Protein AF-0000000078268571 (afdb_homodimer)

Radius of gyration: 23.32 Å; Cα contacts (8 Å, |Δi|>4): 684; chains: 2; bounding box: 41×70×49 Å

InterPro domains:
  IPR000182 GNAT domain [PF00583] (74-150)
  IPR000182 GNAT domain [PS51186] (21-176)
  IPR016181 Acyl-CoA N-acyltransferase [SSF55729] (1-159)

Structure (mmCIF, N/CA/C/O backbone):
data_AF-0000000078268571-model_v1
#
loop_
_entity.id
_entity.type
_entity.pdbx_description
1 polymer 'Acetyltransferase (GNAT) family protein'
#
loop_
_atom_site.group_PDB
_atom_site.id
_atom_site.type_symbol
_atom_site.label_atom_id
_atom_site.label_alt_id
_atom_site.label_comp_id
_atom_site.label_asym_id
_atom_site.label_entity_id
_atom_site.label_seq_id
_atom_site.pdbx_PDB_ins_code
_atom_site.Cartn_x
_atom_site.Cartn_y
_atom_site.Cartn_z
_atom_site.occupancy
_atom_site.B_iso_or_equiv
_atom_site.auth_seq_id
_atom_site.auth_comp_id
_atom_site.auth_asym_id
_atom_site.auth_atom_id
_atom_site.pdbx_PDB_model_num
ATOM 1 N N . MET A 1 1 ? -17.781 28.969 6.738 1 55.69 1 MET A N 1
ATOM 2 C CA . MET A 1 1 ? -16.797 29.297 7.77 1 55.69 1 MET A CA 1
ATOM 3 C C . MET A 1 1 ? -15.469 28.594 7.488 1 55.69 1 MET A C 1
ATOM 5 O O . MET A 1 1 ? -15.438 27.484 6.953 1 55.69 1 MET A O 1
ATOM 9 N N . PRO A 1 2 ? -14.312 29.328 7.656 1 78.31 2 PRO A N 1
ATOM 10 C CA . PRO A 1 2 ? -13.023 28.688 7.398 1 78.31 2 PRO A CA 1
ATOM 11 C C . PRO A 1 2 ? -12.75 27.5 8.32 1 78.31 2 PRO A C 1
ATOM 13 O O . PRO A 1 2 ? -13.219 27.484 9.461 1 78.31 2 PRO A O 1
ATOM 16 N N . TYR A 1 3 ? -12.32 26.453 7.824 1 88.19 3 TYR A N 1
ATOM 17 C CA . TYR A 1 3 ? -11.961 25.281 8.617 1 88.19 3 TYR A CA 1
ATOM 18 C C . TYR A 1 3 ? -10.922 25.641 9.672 1 88.19 3 TYR A C 1
ATOM 20 O O . TYR A 1 3 ? -9.914 26.297 9.367 1 88.19 3 TYR A O 1
ATOM 28 N N . SER A 1 4 ? -11.273 25.438 10.891 1 94.19 4 SER A N 1
ATOM 29 C CA . SER A 1 4 ? -10.383 25.578 12.039 1 94.19 4 SER A CA 1
ATOM 30 C C . SER A 1 4 ? -10.75 24.609 13.148 1 94.19 4 SER A C 1
ATOM 32 O O . SER A 1 4 ? -11.898 24.172 13.25 1 94.19 4 SER A O 1
ATOM 34 N N . PHE A 1 5 ? -9.719 24.203 13.898 1 95.19 5 PHE A N 1
ATOM 35 C CA . PHE A 1 5 ? -10.008 23.375 15.055 1 95.19 5 PHE A CA 1
ATOM 36 C C . PHE A 1 5 ? -8.961 23.562 16.141 1 95.19 5 PHE A C 1
ATOM 38 O O . PHE A 1 5 ? -7.883 24.109 15.883 1 95.19 5 PHE A O 1
ATOM 45 N N . ARG A 1 6 ? -9.414 23.172 17.359 1 94.25 6 ARG A N 1
ATOM 46 C CA . ARG A 1 6 ? -8.531 23.266 18.531 1 94.25 6 ARG A CA 1
ATOM 47 C C . ARG A 1 6 ? -8.586 21.969 19.344 1 94.25 6 ARG A C 1
ATOM 49 O O . ARG A 1 6 ? -9.656 21.406 19.547 1 94.25 6 ARG A O 1
ATOM 56 N N . SER A 1 7 ? -7.465 21.484 19.609 1 94.75 7 SER A N 1
ATOM 57 C CA . SER A 1 7 ? -7.328 20.359 20.531 1 94.75 7 SER A CA 1
ATOM 58 C C . SER A 1 7 ? -6.453 20.734 21.734 1 94.75 7 SER A C 1
ATOM 60 O O . SER A 1 7 ? -6.207 21.922 21.984 1 94.75 7 SER A O 1
ATOM 62 N N . ALA A 1 8 ? -6.055 19.781 22.547 1 92.62 8 ALA A N 1
ATOM 63 C CA . ALA A 1 8 ? -5.234 20.016 23.719 1 92.62 8 ALA A CA 1
ATOM 64 C C . ALA A 1 8 ? -3.875 20.609 23.344 1 92.62 8 ALA A C 1
ATOM 66 O O . ALA A 1 8 ? -3.348 21.469 24.031 1 92.62 8 ALA A O 1
ATOM 67 N N . ARG A 1 9 ? -3.299 20.156 22.188 1 95.69 9 ARG A N 1
ATOM 68 C CA . ARG A 1 9 ? -1.922 20.547 21.906 1 95.69 9 ARG A CA 1
ATOM 69 C C . ARG A 1 9 ? -1.816 21.25 20.562 1 95.69 9 ARG A C 1
ATOM 71 O O . ARG A 1 9 ? -0.735 21.703 20.172 1 95.69 9 ARG A O 1
ATOM 78 N N . ILE A 1 10 ? -3.035 21.438 19.828 1 97.06 10 ILE A N 1
ATOM 79 C CA . ILE A 1 10 ? -2.934 21.953 18.469 1 97.06 10 ILE A CA 1
ATOM 80 C C . ILE A 1 10 ? -4.016 23 18.234 1 97.06 10 ILE A C 1
ATOM 82 O O . ILE A 1 10 ? -5.184 22.797 18.578 1 97.06 10 ILE A O 1
ATOM 86 N N . LEU A 1 11 ? -3.633 24.109 17.781 1 97 11 LEU A N 1
ATOM 87 C CA . LEU A 1 11 ? -4.523 25.094 17.172 1 97 11 LEU A CA 1
ATOM 88 C C . LEU A 1 11 ? -4.328 25.156 15.664 1 97 11 LEU A C 1
ATOM 90 O O . LEU A 1 11 ? -3.246 25.5 15.188 1 97 11 LEU A O 1
ATOM 94 N N . ALA A 1 12 ? -5.324 24.781 14.906 1 97.38 12 ALA A N 1
ATOM 95 C CA . ALA A 1 12 ? -5.27 24.812 13.445 1 97.38 12 ALA A CA 1
ATOM 96 C C . ALA A 1 12 ? -6.098 25.969 12.883 1 97.38 12 ALA A C 1
ATOM 98 O O . ALA A 1 12 ? -7.273 26.109 13.219 1 97.38 12 ALA A O 1
ATOM 99 N N . GLN A 1 13 ? -5.496 26.734 12.062 1 96.25 13 GLN A N 1
ATOM 100 C CA . GLN A 1 13 ? -6.148 27.906 11.484 1 96.25 13 GLN A CA 1
ATOM 101 C C . GLN A 1 13 ? -5.766 28.078 10.016 1 96.25 13 GLN A C 1
ATOM 103 O O . GLN A 1 13 ? -4.734 27.562 9.57 1 96.25 13 GLN A O 1
ATOM 108 N N . PRO A 1 14 ? -6.594 28.781 9.25 1 97.19 14 PRO A N 1
ATOM 109 C CA . PRO A 1 14 ? -6.211 29.031 7.863 1 97.19 14 PRO A CA 1
ATOM 110 C C . PRO A 1 14 ? -4.871 29.766 7.746 1 97.19 14 PRO A C 1
ATOM 112 O O . PRO A 1 14 ? -4.59 30.672 8.531 1 97.19 14 PRO A O 1
ATOM 115 N N . VAL A 1 15 ? -4.117 29.359 6.828 1 97.5 15 VAL A N 1
ATOM 116 C CA . VAL A 1 15 ? -2.795 29.953 6.641 1 97.5 15 VAL A CA 1
ATOM 117 C C . VAL A 1 15 ? -2.928 31.297 5.949 1 97.5 15 VAL A C 1
ATOM 119 O O . VAL A 1 15 ? -3.861 31.516 5.172 1 97.5 15 VAL A O 1
ATOM 122 N N . THR A 1 16 ? -2.041 32.219 6.211 1 95.75 16 THR A N 1
ATOM 123 C CA . THR A 1 16 ? -1.944 33.5 5.516 1 95.75 16 THR A CA 1
ATOM 124 C C . THR A 1 16 ? -0.554 33.688 4.914 1 95.75 16 THR A C 1
ATOM 126 O O . THR A 1 16 ? 0.366 32.938 5.219 1 95.75 16 THR A O 1
ATOM 129 N N . ARG A 1 17 ? -0.402 34.656 4.098 1 96.38 17 ARG A N 1
ATOM 130 C CA . ARG A 1 17 ? 0.872 34.938 3.439 1 96.38 17 ARG A CA 1
ATOM 131 C C . ARG A 1 17 ? 1.952 35.281 4.457 1 96.38 17 ARG A C 1
ATOM 133 O O . ARG A 1 17 ? 3.137 35.031 4.227 1 96.38 17 ARG A O 1
ATOM 140 N N . ALA A 1 18 ? 1.529 35.812 5.562 1 96.25 18 ALA A N 1
ATOM 141 C CA . ALA A 1 18 ? 2.471 36.219 6.605 1 96.25 18 ALA A CA 1
ATOM 142 C C . ALA A 1 18 ? 3.225 35 7.164 1 96.25 18 ALA A C 1
ATOM 144 O O . ALA A 1 18 ? 4.332 35.156 7.684 1 96.25 18 ALA A O 1
ATOM 145 N N . GLU A 1 19 ? 2.682 33.812 6.992 1 96.75 19 GLU A N 1
ATOM 146 C CA . GLU A 1 19 ? 3.268 32.625 7.605 1 96.75 19 GLU A CA 1
ATOM 147 C C . GLU A 1 19 ? 4.168 31.875 6.621 1 96.75 19 GLU A C 1
ATOM 149 O O . GLU A 1 19 ? 4.605 30.75 6.898 1 96.75 19 GLU A O 1
ATOM 154 N N . THR A 1 20 ? 4.449 32.5 5.492 1 98.12 20 THR A N 1
ATOM 155 C CA . THR A 1 20 ? 5.23 31.859 4.445 1 98.12 20 THR A CA 1
ATOM 156 C C . THR A 1 20 ? 6.57 31.375 4.988 1 98.12 20 THR A C 1
ATOM 158 O O . THR A 1 20 ? 6.969 30.234 4.754 1 98.12 20 THR A O 1
ATOM 161 N N . PRO A 1 21 ? 7.285 32.188 5.836 1 97.75 21 PRO A N 1
ATOM 162 C CA . PRO A 1 21 ? 8.57 31.703 6.344 1 97.75 21 PRO A CA 1
ATOM 163 C C . PRO A 1 21 ? 8.43 30.484 7.238 1 97.75 21 PRO A C 1
ATOM 165 O O . PRO A 1 21 ? 9.266 29.562 7.18 1 97.75 21 PRO A O 1
ATOM 168 N N . GLU A 1 22 ? 7.402 30.438 8.047 1 97.44 22 GLU A N 1
ATOM 169 C CA . GLU A 1 22 ? 7.191 29.297 8.938 1 97.44 22 GLU A CA 1
ATOM 170 C C . GLU A 1 22 ? 6.824 28.031 8.164 1 97.44 22 GLU A C 1
ATOM 172 O O . GLU A 1 22 ? 7.297 26.953 8.477 1 97.44 22 GLU A O 1
ATOM 177 N N . ILE A 1 23 ? 6.027 28.234 7.133 1 98.25 23 ILE A N 1
ATOM 178 C CA . ILE A 1 23 ? 5.637 27.109 6.293 1 98.25 23 ILE A CA 1
ATOM 179 C C . ILE A 1 23 ? 6.859 26.562 5.559 1 98.25 23 ILE A C 1
ATOM 181 O O . ILE A 1 23 ? 7.051 25.344 5.477 1 98.25 23 ILE A O 1
ATOM 185 N N . GLU A 1 24 ? 7.637 27.469 5.094 1 98.25 24 GLU A N 1
ATOM 186 C CA . GLU A 1 24 ? 8.875 27.078 4.43 1 98.25 24 GLU A CA 1
ATOM 187 C C . GLU A 1 24 ? 9.773 26.266 5.371 1 98.25 24 GLU A C 1
ATOM 189 O O . GLU A 1 24 ? 10.367 25.281 4.965 1 98.25 24 GLU A O 1
ATOM 194 N N . ALA A 1 25 ? 9.844 26.719 6.602 1 97.88 25 ALA A N 1
ATOM 195 C CA . ALA A 1 25 ? 10.672 26.031 7.594 1 97.88 25 ALA A CA 1
ATOM 196 C C . ALA A 1 25 ? 10.172 24.625 7.844 1 97.88 25 ALA A C 1
ATOM 198 O O . ALA A 1 25 ? 10.969 23.703 8.031 1 97.88 25 ALA A O 1
ATOM 199 N N . VAL A 1 26 ? 8.875 24.438 7.871 1 98.12 26 VAL A N 1
ATOM 200 C CA . VAL A 1 26 ? 8.305 23.094 8.062 1 98.12 26 VAL A CA 1
ATOM 201 C C . VAL A 1 26 ? 8.727 22.188 6.914 1 98.12 26 VAL A C 1
ATOM 203 O O . VAL A 1 26 ? 9.211 21.078 7.145 1 98.12 26 VAL A O 1
ATOM 206 N N . TYR A 1 27 ? 8.609 22.703 5.676 1 97.44 27 TYR A N 1
ATOM 207 C CA . TYR A 1 27 ? 9.031 21.922 4.523 1 97.44 27 TYR A CA 1
ATOM 208 C C . TYR A 1 27 ? 10.523 21.625 4.574 1 97.44 27 TYR A C 1
ATOM 210 O O . TYR A 1 27 ? 10.945 20.5 4.312 1 97.44 27 TYR A O 1
ATOM 218 N N . ALA A 1 28 ? 11.281 22.625 4.938 1 96.88 28 ALA A N 1
ATOM 219 C CA . ALA A 1 28 ? 12.734 22.453 4.984 1 96.88 28 ALA A CA 1
ATOM 220 C C . ALA A 1 28 ? 13.133 21.406 6.008 1 96.88 28 ALA A C 1
ATOM 222 O O . ALA A 1 28 ? 14.102 20.672 5.801 1 96.88 28 ALA A O 1
ATOM 223 N N . GLY A 1 29 ? 12.383 21.375 7.07 1 96.06 29 GLY A N 1
ATOM 224 C CA . GLY A 1 29 ? 12.648 20.375 8.102 1 96.06 29 GLY A CA 1
ATOM 225 C C . GLY A 1 29 ? 12.32 18.969 7.66 1 96.06 29 GLY A C 1
ATOM 226 O O . GLY A 1 29 ? 12.703 18 8.32 1 96.06 29 GLY A O 1
ATOM 227 N N . ASN A 1 30 ? 11.625 18.844 6.547 1 96.19 30 ASN A N 1
ATOM 228 C CA . ASN A 1 30 ? 11.227 17.547 6.004 1 96.19 30 ASN A CA 1
ATOM 229 C C . ASN A 1 30 ? 11.867 17.297 4.641 1 96.19 30 ASN A C 1
ATOM 231 O O . ASN A 1 30 ? 11.328 16.547 3.826 1 96.19 30 ASN A O 1
ATOM 235 N N . ARG A 1 31 ? 12.984 17.859 4.426 1 93.62 31 ARG A N 1
ATOM 236 C CA . ARG A 1 31 ? 13.609 17.891 3.107 1 93.62 31 ARG A CA 1
ATOM 237 C C . ARG A 1 31 ? 13.914 16.484 2.611 1 93.62 31 ARG A C 1
ATOM 239 O O . ARG A 1 31 ? 13.688 16.172 1.439 1 93.62 31 ARG A O 1
ATOM 246 N N . GLU A 1 32 ? 14.422 15.648 3.408 1 91.81 32 GLU A N 1
ATOM 247 C CA . GLU A 1 32 ? 14.773 14.289 2.996 1 91.81 32 GLU A CA 1
ATOM 248 C C . GLU A 1 32 ? 13.547 13.531 2.5 1 91.81 32 GLU A C 1
ATOM 250 O O . GLU A 1 32 ? 13.617 12.82 1.495 1 91.81 32 GLU A O 1
ATOM 255 N N . LEU A 1 33 ? 12.508 13.688 3.219 1 93.19 33 LEU A N 1
ATOM 256 C CA . LEU A 1 33 ? 11.258 13.039 2.816 1 93.19 33 LEU A CA 1
ATOM 257 C C . LEU A 1 33 ? 10.75 13.625 1.505 1 93.19 33 LEU A C 1
ATOM 259 O O . LEU A 1 33 ? 10.312 12.891 0.619 1 93.19 33 LEU A O 1
ATOM 263 N N . LEU A 1 34 ? 10.789 14.93 1.402 1 94.5 34 LEU A N 1
ATOM 264 C CA . LEU A 1 34 ? 10.32 15.594 0.189 1 94.5 34 LEU A CA 1
ATOM 265 C C . LEU A 1 34 ? 11.078 15.078 -1.034 1 94.5 34 LEU A C 1
ATOM 267 O O . LEU A 1 34 ? 10.469 14.836 -2.082 1 94.5 34 LEU A O 1
ATOM 271 N N . LEU A 1 35 ? 12.352 14.844 -0.915 1 91.19 35 LEU A N 1
ATOM 272 C CA . LEU A 1 35 ? 13.188 14.344 -1.997 1 91.19 35 LEU A CA 1
ATOM 273 C C . LEU A 1 35 ? 12.773 12.93 -2.404 1 91.19 35 LEU A C 1
ATOM 275 O O . LEU A 1 35 ? 12.852 12.57 -3.58 1 91.19 35 LEU A O 1
ATOM 279 N N . LEU A 1 36 ? 12.297 12.219 -1.447 1 90.56 36 LEU A N 1
ATOM 280 C CA . LEU A 1 36 ? 11.883 10.836 -1.672 1 90.56 36 LEU A CA 1
ATOM 281 C C . LEU A 1 36 ? 10.531 10.781 -2.369 1 90.56 36 LEU A C 1
ATOM 283 O O . LEU A 1 36 ? 10.266 9.859 -3.148 1 90.56 36 LEU A O 1
ATOM 287 N N . LEU A 1 37 ? 9.727 11.766 -2.209 1 89.94 37 LEU A N 1
ATOM 288 C CA . LEU A 1 37 ? 8.32 11.664 -2.578 1 89.94 37 LEU A CA 1
ATOM 289 C C . LEU A 1 37 ? 8.047 12.367 -3.902 1 89.94 37 LEU A C 1
ATOM 291 O O . LEU A 1 37 ? 7.062 12.07 -4.582 1 89.94 37 LEU A O 1
ATOM 295 N N . ASP A 1 38 ? 8.828 13.297 -4.141 1 86.69 38 ASP A N 1
ATOM 296 C CA . ASP A 1 38 ? 8.469 14.102 -5.301 1 86.69 38 ASP A CA 1
ATOM 297 C C . ASP A 1 38 ? 9.711 14.672 -5.98 1 86.69 38 ASP A C 1
ATOM 299 O O . ASP A 1 38 ? 10.727 14.922 -5.324 1 86.69 38 ASP A O 1
ATOM 303 N N . ARG A 1 39 ? 9.469 14.914 -7.234 1 81.5 39 ARG A N 1
ATOM 304 C CA . ARG A 1 39 ? 10.516 15.57 -8 1 81.5 39 ARG A CA 1
ATOM 305 C C . ARG A 1 39 ? 10.586 17.062 -7.668 1 81.5 39 ARG A C 1
ATOM 307 O O . ARG A 1 39 ? 11.664 17.641 -7.621 1 81.5 39 ARG A O 1
ATOM 314 N N . GLU A 1 40 ? 9.422 17.656 -7.523 1 85 40 GLU A N 1
ATOM 315 C CA . GLU A 1 40 ? 9.352 19.031 -7.035 1 85 40 GLU A CA 1
ATOM 316 C C . GLU A 1 40 ? 9.406 19.078 -5.512 1 85 40 GLU A C 1
ATOM 318 O O . GLU A 1 40 ? 8.414 18.797 -4.84 1 85 40 GLU A O 1
ATOM 323 N N . ASN A 1 41 ? 10.609 19.422 -5.012 1 88.44 41 ASN A N 1
ATOM 324 C CA . ASN A 1 41 ? 10.82 19.266 -3.576 1 88.44 41 ASN A CA 1
ATOM 325 C C . ASN A 1 41 ? 11.469 20.5 -2.967 1 88.44 41 ASN A C 1
ATOM 327 O O . ASN A 1 41 ? 12.109 20.422 -1.919 1 88.44 41 ASN A O 1
ATOM 331 N N . ASP A 1 42 ? 11.289 21.672 -3.67 1 94.88 42 ASP A N 1
ATOM 332 C CA . ASP A 1 42 ? 11.922 22.906 -3.199 1 94.88 42 ASP A CA 1
ATOM 333 C C . ASP A 1 42 ? 11.062 23.594 -2.143 1 94.88 42 ASP A C 1
ATOM 335 O O . ASP A 1 42 ? 9.992 24.125 -2.453 1 94.88 42 ASP A O 1
ATOM 339 N N . PRO A 1 43 ? 11.617 23.781 -0.929 1 96.94 43 PRO A N 1
ATOM 340 C CA . PRO A 1 43 ? 10.797 24.25 0.184 1 96.94 43 PRO A CA 1
ATOM 341 C C . PRO A 1 43 ? 10.234 25.656 -0.058 1 96.94 43 PRO A C 1
ATOM 343 O O . PRO A 1 43 ? 9.047 25.891 0.176 1 96.94 43 PRO A O 1
ATOM 346 N N . PRO A 1 44 ? 10.984 26.578 -0.563 1 97.12 44 PRO A N 1
ATOM 347 C CA . PRO A 1 44 ? 10.406 27.891 -0.821 1 97.12 44 PRO A CA 1
ATOM 348 C C . PRO A 1 44 ? 9.258 27.844 -1.831 1 97.12 44 PRO A C 1
ATOM 350 O O . PRO A 1 44 ? 8.25 28.531 -1.653 1 97.12 44 PRO A O 1
ATOM 353 N N . VAL A 1 45 ? 9.398 27.078 -2.855 1 97.19 45 VAL A N 1
ATOM 354 C CA . VAL A 1 45 ? 8.367 26.953 -3.881 1 97.19 45 VAL A CA 1
ATOM 355 C C . VAL A 1 45 ? 7.125 26.297 -3.287 1 97.19 45 VAL A C 1
ATOM 357 O O . VAL A 1 45 ? 6.008 26.781 -3.496 1 97.19 45 VAL A O 1
ATOM 360 N N . LEU A 1 46 ? 7.344 25.281 -2.521 1 97.44 46 LEU A N 1
ATOM 361 C CA . LEU A 1 46 ? 6.234 24.562 -1.898 1 97.44 46 LEU A CA 1
ATOM 362 C C . LEU A 1 46 ? 5.492 25.469 -0.918 1 97.44 46 LEU A C 1
ATOM 364 O O . LEU A 1 46 ? 4.258 25.469 -0.875 1 97.44 46 LEU A O 1
ATOM 368 N N . ALA A 1 47 ? 6.258 26.219 -0.17 1 98.19 47 ALA A N 1
ATOM 369 C CA . ALA A 1 47 ? 5.66 27.125 0.813 1 98.19 47 ALA A CA 1
ATOM 370 C C . ALA A 1 47 ? 4.785 28.172 0.135 1 98.19 47 ALA A C 1
ATOM 372 O O . ALA A 1 47 ? 3.662 28.422 0.572 1 98.19 47 ALA A O 1
ATOM 373 N N . ARG A 1 48 ? 5.281 28.703 -0.955 1 97.31 48 ARG A N 1
ATOM 374 C CA . ARG A 1 48 ? 4.512 29.688 -1.697 1 97.31 48 ARG A CA 1
ATOM 375 C C . ARG A 1 48 ? 3.23 29.094 -2.258 1 97.31 48 ARG A C 1
ATOM 377 O O . ARG A 1 48 ? 2.154 29.672 -2.133 1 97.31 48 ARG A O 1
ATOM 384 N N . ARG A 1 49 ? 3.357 27.938 -2.844 1 96.38 49 ARG A N 1
ATOM 385 C CA . ARG A 1 49 ? 2.197 27.25 -3.408 1 96.38 49 ARG A CA 1
ATOM 386 C C . ARG A 1 49 ? 1.156 26.969 -2.332 1 96.38 49 ARG A C 1
ATOM 388 O O . ARG A 1 49 ? -0.043 27.125 -2.561 1 96.38 49 ARG A O 1
ATOM 395 N N . PHE A 1 50 ? 1.643 26.594 -1.217 1 97.62 50 PHE A N 1
ATOM 396 C CA . PHE A 1 50 ? 0.759 26.25 -0.109 1 97.62 50 PHE A CA 1
ATOM 397 C C . PHE A 1 50 ? 0.006 27.484 0.383 1 97.62 50 PHE A C 1
ATOM 399 O O . PHE A 1 50 ? -1.223 27.469 0.485 1 97.62 50 PHE A O 1
ATOM 406 N N . VAL A 1 51 ? 0.702 28.594 0.688 1 97.5 51 VAL A N 1
ATOM 407 C CA . VAL A 1 51 ? 0.094 29.766 1.295 1 97.5 51 VAL A CA 1
ATOM 408 C C . VAL A 1 51 ? -0.805 30.469 0.278 1 97.5 51 VAL A C 1
ATOM 410 O O . VAL A 1 51 ? -1.767 31.141 0.651 1 97.5 51 VAL A O 1
ATOM 413 N N . GLU A 1 52 ? -0.491 30.203 -1.002 1 95.5 52 GLU A N 1
ATOM 414 C CA . GLU A 1 52 ? -1.282 30.844 -2.057 1 95.5 52 GLU A CA 1
ATOM 415 C C . GLU A 1 52 ? -2.406 29.922 -2.525 1 95.5 52 GLU A C 1
ATOM 417 O O . GLU A 1 52 ? -3.102 30.219 -3.496 1 95.5 52 GLU A O 1
ATOM 422 N N . HIS A 1 53 ? -2.547 28.797 -1.925 1 95.31 53 HIS A N 1
ATOM 423 C CA . HIS A 1 53 ? -3.6 27.844 -2.225 1 95.31 53 HIS A CA 1
ATOM 424 C C . HIS A 1 53 ? -3.523 27.375 -3.676 1 95.31 53 HIS A C 1
ATOM 426 O O . HIS A 1 53 ? -4.543 27.328 -4.367 1 95.31 53 HIS A O 1
ATOM 432 N N . GLN A 1 54 ? -2.291 27.031 -4.047 1 93.81 54 GLN A N 1
ATOM 433 C CA . GLN A 1 54 ? -2.062 26.594 -5.418 1 93.81 54 GLN A CA 1
ATOM 434 C C . GLN A 1 54 ? -1.709 25.109 -5.457 1 93.81 54 GLN A C 1
ATOM 436 O O . GLN A 1 54 ? -1.403 24.562 -6.523 1 93.81 54 GLN A O 1
ATOM 441 N N . ASN A 1 55 ? -1.713 24.5 -4.336 1 93.44 55 ASN A N 1
ATOM 442 C CA . ASN A 1 55 ? -1.469 23.062 -4.285 1 93.44 55 ASN A CA 1
ATOM 443 C C . ASN A 1 55 ? -2.746 22.266 -4.543 1 93.44 55 ASN A C 1
ATOM 445 O O . ASN A 1 55 ? -3.119 21.406 -3.744 1 93.44 55 ASN A O 1
ATOM 449 N N . LEU A 1 56 ? -3.338 22.469 -5.66 1 90.62 56 LEU A N 1
ATOM 450 C CA . LEU A 1 56 ? -4.617 21.875 -6.035 1 90.62 56 LEU A CA 1
ATOM 451 C C . LEU A 1 56 ? -4.418 20.516 -6.707 1 90.62 56 LEU A C 1
ATOM 453 O O . LEU A 1 56 ? -3.414 20.312 -7.391 1 90.62 56 LEU A O 1
ATOM 457 N N . PRO A 1 57 ? -5.359 19.625 -6.484 1 83.44 57 PRO A N 1
ATOM 458 C CA . PRO A 1 57 ? -5.367 18.438 -7.359 1 83.44 57 PRO A CA 1
ATOM 459 C C . PRO A 1 57 ? -5.695 18.797 -8.812 1 83.44 57 PRO A C 1
ATOM 461 O O . PRO A 1 57 ? -6.125 19.906 -9.102 1 83.44 57 PRO A O 1
ATOM 464 N N . PRO A 1 58 ? -5.414 17.812 -9.688 1 77.12 58 PRO A N 1
ATOM 465 C CA . PRO A 1 58 ? -5.77 18.094 -11.078 1 77.12 58 PRO A CA 1
ATOM 466 C C . PRO A 1 58 ? -7.238 18.469 -11.25 1 77.12 58 PRO A C 1
ATOM 468 O O . PRO A 1 58 ? -8.125 17.781 -10.734 1 77.12 58 PRO A O 1
ATOM 471 N N . ARG A 1 59 ? -7.613 19.547 -11.875 1 78.88 59 ARG A N 1
ATOM 472 C CA . ARG A 1 59 ? -8.938 20.094 -12.172 1 78.88 59 ARG A CA 1
ATOM 473 C C . ARG A 1 59 ? -9.68 20.438 -10.883 1 78.88 59 ARG A C 1
ATOM 475 O O . ARG A 1 59 ? -10.914 20.391 -10.836 1 78.88 59 ARG A O 1
ATOM 482 N N . GLY A 1 60 ? -8.852 20.734 -9.891 1 84.38 60 GLY A N 1
ATOM 483 C CA . GLY A 1 60 ? -9.461 21.094 -8.617 1 84.38 60 GLY A CA 1
ATOM 484 C C . GLY A 1 60 ? -9.945 22.531 -8.555 1 84.38 60 GLY A C 1
ATOM 485 O O . GLY A 1 60 ? -9.438 23.391 -9.281 1 84.38 60 GLY A O 1
ATOM 486 N N . CYS A 1 61 ? -10.883 22.781 -7.668 1 87 61 CYS A N 1
ATOM 487 C CA . CYS A 1 61 ? -11.438 24.109 -7.422 1 87 61 CYS A CA 1
ATOM 488 C C . CYS A 1 61 ? -10.797 24.734 -6.191 1 87 61 CYS A C 1
ATOM 490 O O . CYS A 1 61 ? -10.789 24.141 -5.113 1 87 61 CYS A O 1
ATOM 492 N N . PRO A 1 62 ? -10.305 25.938 -6.312 1 87.69 62 PRO A N 1
ATOM 493 C CA . PRO A 1 62 ? -9.648 26.609 -5.188 1 87.69 62 PRO A CA 1
ATOM 494 C C . PRO A 1 62 ? -10.562 26.766 -3.977 1 87.69 62 PRO A C 1
ATOM 496 O O . PRO A 1 62 ? -10.102 26.688 -2.834 1 87.69 62 PRO A O 1
ATOM 499 N N . SER A 1 63 ? -11.82 26.969 -4.215 1 88.25 63 SER A N 1
ATOM 500 C CA . SER A 1 63 ? -12.75 27.203 -3.117 1 88.25 63 SER A CA 1
ATOM 501 C C . SER A 1 63 ? -12.906 25.953 -2.25 1 88.25 63 SER A C 1
ATOM 503 O O . SER A 1 63 ? -13.406 26.031 -1.127 1 88.25 63 SER A O 1
ATOM 505 N N . SER A 1 64 ? -12.422 24.812 -2.729 1 92.62 64 SER A N 1
ATOM 506 C CA . SER A 1 64 ? -12.547 23.547 -2.004 1 92.62 64 SER A CA 1
ATOM 507 C C . SER A 1 64 ? -11.258 23.203 -1.267 1 92.62 64 SER A C 1
ATOM 509 O O . SER A 1 64 ? -11.195 22.188 -0.564 1 92.62 64 SER A O 1
ATOM 511 N N . LEU A 1 65 ? -10.25 24.016 -1.453 1 95.25 65 LEU A N 1
ATOM 512 C CA . LEU A 1 65 ? -8.961 23.812 -0.81 1 95.25 65 LEU A CA 1
ATOM 513 C C . LEU A 1 65 ? -8.852 24.625 0.476 1 95.25 65 LEU A C 1
ATOM 515 O O . LEU A 1 65 ? -9.148 25.812 0.487 1 95.25 65 LEU A O 1
ATOM 519 N N . HIS A 1 66 ? -8.453 23.938 1.535 1 96.19 66 HIS A N 1
ATOM 520 C CA . HIS A 1 66 ? -8.289 24.531 2.855 1 96.19 66 HIS A CA 1
ATOM 521 C C . HIS A 1 66 ? -6.918 24.219 3.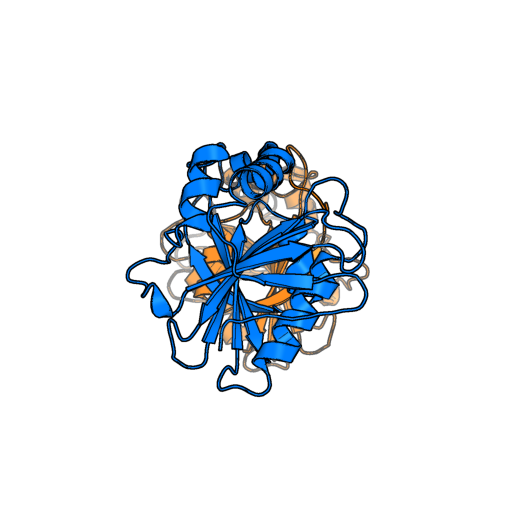441 1 96.19 66 HIS A C 1
ATOM 523 O O . HIS A 1 66 ? -6.691 23.125 3.953 1 96.19 66 HIS A O 1
ATOM 529 N N . ASN A 1 67 ? -6.055 25.188 3.334 1 97.75 67 ASN A N 1
ATOM 530 C CA . ASN A 1 67 ? -4.715 25.062 3.898 1 97.75 67 ASN A CA 1
ATOM 531 C C . ASN A 1 67 ? -4.637 25.641 5.305 1 97.75 67 ASN A C 1
ATOM 533 O O . ASN A 1 67 ? -5.012 26.797 5.523 1 97.75 67 ASN A O 1
ATOM 537 N N . LEU A 1 68 ? -4.164 24.812 6.242 1 98.19 68 LEU A N 1
ATOM 538 C CA . LEU A 1 68 ? -4.141 25.203 7.648 1 98.19 68 LEU A CA 1
ATOM 539 C C . LEU A 1 68 ? -2.713 25.203 8.188 1 98.19 68 LEU A C 1
ATOM 541 O O . LEU A 1 68 ? -1.908 24.328 7.82 1 98.19 68 LEU A O 1
ATOM 545 N N . ILE A 1 69 ? -2.436 26.156 9.031 1 98 69 ILE A N 1
ATOM 546 C CA . ILE A 1 69 ? -1.227 26.141 9.844 1 98 69 ILE A CA 1
ATOM 547 C C . ILE A 1 69 ? -1.545 25.578 11.227 1 98 69 ILE A C 1
ATOM 549 O O . ILE A 1 69 ? -2.592 25.891 11.805 1 98 69 ILE A O 1
ATOM 553 N N . LEU A 1 70 ? -0.74 24.703 11.734 1 98.19 70 LEU A N 1
ATOM 554 C CA . LEU A 1 70 ? -0.885 24.094 13.055 1 98.19 70 LEU A CA 1
ATOM 555 C C . LEU A 1 70 ? 0.066 24.75 14.055 1 98.19 70 LEU A C 1
ATOM 557 O O . LEU A 1 70 ? 1.275 24.812 13.82 1 98.19 70 LEU A O 1
ATOM 561 N N . ARG A 1 71 ? -0.484 25.188 15.18 1 97.31 71 ARG A N 1
ATOM 562 C CA . ARG A 1 71 ? 0.306 25.859 16.203 1 97.31 71 ARG A CA 1
ATOM 563 C C . ARG A 1 71 ? 0.041 25.25 17.578 1 97.31 71 ARG A C 1
ATOM 565 O O . ARG A 1 71 ? -0.992 24.609 17.797 1 97.31 71 ARG A O 1
ATOM 572 N N . GLU A 1 72 ? 1.004 25.422 18.391 1 95.19 72 GLU A N 1
ATOM 573 C CA . GLU A 1 72 ? 0.713 25.188 19.797 1 95.19 72 GLU A CA 1
ATOM 574 C C . GLU A 1 72 ? -0.279 26.203 20.344 1 95.19 72 GLU A C 1
ATOM 576 O O . GLU A 1 72 ? -0.144 27.406 20.078 1 95.19 72 GLU A O 1
ATOM 581 N N . PRO A 1 73 ? -1.229 25.719 21.109 1 91.5 73 PRO A N 1
ATOM 582 C CA . PRO A 1 73 ? -2.256 26.656 21.594 1 91.5 73 PRO A CA 1
ATOM 583 C C . PRO A 1 73 ? -1.688 27.75 22.469 1 91.5 73 PRO A C 1
ATOM 585 O O . PRO A 1 73 ? -2.182 28.891 22.453 1 91.5 73 PRO A O 1
ATOM 588 N N . MET A 1 74 ? -0.729 27.453 23.297 1 86.44 74 MET A N 1
ATOM 589 C CA . MET A 1 74 ? -0.263 28.422 24.281 1 86.44 74 MET A CA 1
ATOM 590 C C . MET A 1 74 ? 0.97 29.156 23.781 1 86.44 74 MET A C 1
ATOM 592 O O . MET A 1 74 ? 1.353 30.188 24.344 1 86.44 74 MET A O 1
ATOM 596 N N . ASP A 1 75 ? 1.565 28.562 22.766 1 74.94 75 ASP A N 1
ATOM 597 C CA . ASP A 1 75 ? 2.75 29.172 22.172 1 74.94 75 ASP A CA 1
ATOM 598 C C . ASP A 1 75 ? 2.553 29.422 20.672 1 74.94 75 ASP A C 1
ATOM 600 O O . ASP A 1 75 ? 1.551 29 20.094 1 74.94 75 ASP A O 1
ATOM 604 N N . SER A 1 76 ? 3.123 30.547 20.078 1 81.69 76 SER A N 1
ATOM 605 C CA . SER A 1 76 ? 3.023 30.953 18.688 1 81.69 76 SER A CA 1
ATOM 606 C C . SER A 1 76 ? 3.904 30.078 17.797 1 81.69 76 SER A C 1
ATOM 608 O O . SER A 1 76 ? 4.074 30.359 16.609 1 81.69 76 SER A O 1
ATOM 610 N N . ASP A 1 77 ? 4.277 28.906 18.422 1 91.12 77 ASP A N 1
ATOM 611 C CA . ASP A 1 77 ? 5.176 28.078 17.625 1 91.12 77 ASP A CA 1
ATOM 612 C C . ASP A 1 77 ? 4.406 27.281 16.578 1 91.12 77 ASP A C 1
ATOM 614 O O . ASP A 1 77 ? 3.352 26.703 16.859 1 91.12 77 ASP A O 1
ATOM 618 N N . VAL A 1 78 ? 4.922 27.297 15.391 1 96 78 VAL A N 1
ATOM 619 C CA . VAL A 1 78 ? 4.32 26.516 14.305 1 96 78 VAL A CA 1
ATOM 620 C C . VAL A 1 78 ? 4.738 25.062 14.422 1 96 78 VAL A C 1
ATOM 622 O O . VAL A 1 78 ? 5.934 24.75 14.43 1 96 78 VAL A O 1
ATOM 625 N N . ILE A 1 79 ? 3.754 24.156 14.508 1 96.94 79 ILE A N 1
ATOM 626 C CA . ILE A 1 79 ? 3.949 22.719 14.688 1 96.94 79 ILE A CA 1
ATOM 627 C C . ILE A 1 79 ? 4.016 22.031 13.328 1 96.94 79 ILE A C 1
ATOM 629 O O . ILE A 1 79 ? 4.68 21.016 13.18 1 96.94 79 ILE A O 1
ATOM 633 N N . GLY A 1 80 ? 3.244 22.578 12.438 1 98.38 80 GLY A N 1
ATOM 634 C CA . GLY A 1 80 ? 3.139 21.906 11.148 1 98.38 80 GLY A CA 1
ATOM 635 C C . GLY A 1 80 ? 2.119 22.562 10.227 1 98.38 80 GLY A C 1
ATOM 636 O O . GLY A 1 80 ? 1.784 23.734 10.391 1 98.38 80 GLY A O 1
ATOM 637 N N . LEU A 1 81 ? 1.767 21.859 9.211 1 98.69 81 LEU A N 1
ATOM 638 C CA . LEU A 1 81 ? 0.791 22.328 8.227 1 98.69 81 LEU A CA 1
ATOM 639 C C . LEU A 1 81 ? -0.108 21.188 7.77 1 98.69 81 LEU A C 1
ATOM 641 O O . LEU A 1 81 ? 0.248 20.016 7.914 1 98.69 81 LEU A O 1
ATOM 645 N N . LEU A 1 82 ? -1.251 21.484 7.332 1 98.44 82 LEU A N 1
ATOM 646 C CA . LEU A 1 82 ? -2.264 20.531 6.891 1 98.44 82 LEU A CA 1
ATOM 647 C C . LEU A 1 82 ? -3.064 21.078 5.719 1 98.44 82 LEU A C 1
ATOM 649 O O . LEU A 1 82 ? -3.449 22.25 5.727 1 98.44 82 LEU A O 1
ATOM 653 N N . SER A 1 83 ? -3.197 20.328 4.68 1 97.44 83 SER A N 1
ATOM 654 C CA . SER A 1 83 ? -4.043 20.703 3.549 1 97.44 83 SER A CA 1
ATOM 655 C C . SER A 1 83 ? -5.254 19.781 3.441 1 97.44 83 SER A C 1
ATOM 657 O O . SER A 1 83 ? -5.117 18.547 3.51 1 97.44 83 SER A O 1
ATOM 659 N N . LEU A 1 84 ? -6.406 20.328 3.303 1 96.62 84 LEU A N 1
ATOM 660 C CA . LEU A 1 84 ? -7.676 19.625 3.164 1 96.62 84 LEU A CA 1
ATOM 661 C C . LEU A 1 84 ? -8.406 20.062 1.895 1 96.62 84 LEU A C 1
ATOM 663 O O . LEU A 1 84 ? -8.531 21.25 1.621 1 96.62 84 LEU A O 1
ATOM 667 N N . TYR A 1 85 ? -8.781 19.125 1.096 1 95.31 85 TYR A N 1
ATOM 668 C CA . TYR A 1 85 ? -9.617 19.359 -0.078 1 95.31 85 TYR A CA 1
ATOM 669 C C . TYR A 1 85 ? -10.984 18.719 0.084 1 95.31 85 TYR A C 1
ATOM 671 O O . TYR A 1 85 ? -11.086 17.516 0.379 1 95.31 85 TYR A O 1
ATOM 679 N N . THR A 1 86 ? -12.062 19.438 -0.065 1 93.31 86 THR A N 1
ATOM 680 C CA . THR A 1 86 ? -13.391 18.891 0.183 1 93.31 86 THR A CA 1
ATOM 681 C C . THR A 1 86 ? -14.203 18.828 -1.109 1 93.31 86 THR A C 1
ATOM 683 O O . THR A 1 86 ? -14.086 19.719 -1.961 1 93.31 86 THR A O 1
ATOM 686 N N . GLY A 1 87 ? -15.07 17.859 -1.184 1 82.62 87 GLY A N 1
ATOM 687 C CA . GLY A 1 87 ? -16.078 17.766 -2.23 1 82.62 87 GLY A CA 1
ATOM 688 C C . GLY A 1 87 ? -15.539 17.172 -3.523 1 82.62 87 GLY A C 1
ATOM 689 O O . GLY A 1 87 ? -16.094 17.438 -4.598 1 82.62 87 GLY A O 1
ATOM 690 N N . TYR A 1 88 ? -14.352 16.625 -3.572 1 69.81 88 TYR A N 1
ATOM 691 C CA . TYR A 1 88 ? -13.758 15.977 -4.727 1 69.81 88 TYR A CA 1
ATOM 692 C C . TYR A 1 88 ? -13.25 14.586 -4.363 1 69.81 88 TYR A C 1
ATOM 694 O O . TYR A 1 88 ? -12.664 14.391 -3.295 1 69.81 88 TYR A O 1
ATOM 702 N N . PRO A 1 89 ? -13.367 13.656 -5.25 1 66.38 89 PRO A N 1
ATOM 703 C CA . PRO A 1 89 ? -14.031 13.664 -6.559 1 66.38 89 PRO A CA 1
ATOM 704 C C . PRO A 1 89 ? -15.555 13.672 -6.449 1 66.38 89 PRO A C 1
ATOM 706 O O . PRO A 1 89 ? -16.25 13.977 -7.426 1 66.38 89 PRO A O 1
ATOM 709 N N . LYS A 1 90 ? -15.938 13.211 -5.285 1 74.06 90 LYS A N 1
ATOM 710 C CA . LYS A 1 90 ? -17.375 13.266 -4.992 1 74.06 90 LYS A CA 1
ATOM 711 C C . LYS A 1 90 ? -17.672 14.297 -3.906 1 74.06 90 LYS A C 1
ATOM 713 O O . LYS A 1 90 ? -16.797 14.625 -3.1 1 74.06 90 LYS A O 1
ATOM 718 N N . GLY A 1 91 ? -18.812 14.703 -3.867 1 84.31 91 GLY A N 1
ATOM 719 C CA . GLY A 1 91 ? -19.203 15.766 -2.955 1 84.31 91 GLY A CA 1
ATOM 720 C C . GLY A 1 91 ? -19.062 15.375 -1.495 1 84.31 91 GLY A C 1
ATOM 721 O O . GLY A 1 91 ? -18.922 16.25 -0.63 1 84.31 91 GLY A O 1
ATOM 722 N N . ASP A 1 92 ? -19.016 14.133 -1.194 1 92.75 92 ASP A N 1
ATOM 723 C CA . ASP A 1 92 ? -19 13.703 0.201 1 92.75 92 ASP A CA 1
ATOM 724 C C . ASP A 1 92 ? -17.641 13.141 0.597 1 92.75 92 ASP A C 1
ATOM 726 O O . ASP A 1 92 ? -17.531 12.414 1.586 1 92.75 92 ASP A O 1
ATOM 730 N N . VAL A 1 93 ? -16.625 13.43 -0.201 1 94.38 93 VAL A N 1
ATOM 731 C CA . VAL A 1 93 ? -15.289 12.93 0.058 1 94.38 93 VAL A CA 1
ATOM 732 C C . VAL A 1 93 ? -14.359 14.086 0.394 1 94.38 93 VAL A C 1
ATOM 734 O O . VAL A 1 93 ? -14.359 15.117 -0.291 1 94.38 93 VAL A O 1
ATOM 737 N N . ALA A 1 94 ? -13.672 13.977 1.448 1 95.94 94 ALA A N 1
ATOM 738 C CA . ALA A 1 94 ? -12.586 14.891 1.792 1 95.94 94 ALA A CA 1
ATOM 739 C C . ALA A 1 94 ? -11.227 14.25 1.498 1 95.94 94 ALA A C 1
ATOM 741 O O . ALA A 1 94 ? -11.07 13.039 1.611 1 95.94 94 ALA A O 1
ATOM 742 N N . TYR A 1 95 ? -10.312 15.078 1.106 1 96.31 95 TYR A N 1
ATOM 743 C CA . TYR A 1 95 ? -8.961 14.617 0.797 1 96.31 95 TYR A CA 1
ATOM 744 C C . TYR A 1 95 ? -7.93 15.359 1.642 1 96.31 95 TYR A C 1
ATOM 746 O O . TYR A 1 95 ? -7.867 16.594 1.616 1 96.31 95 TYR A O 1
ATOM 754 N N . VAL A 1 96 ? -7.184 14.602 2.443 1 97 96 VAL A N 1
ATOM 755 C CA . VAL A 1 96 ? -6.039 15.203 3.121 1 97 96 VAL A CA 1
ATOM 756 C C . VAL A 1 96 ? -4.824 15.18 2.199 1 97 96 VAL A C 1
ATOM 758 O O . VAL A 1 96 ? -4.234 14.117 1.969 1 97 96 VAL A O 1
ATOM 761 N N . GLY A 1 97 ? -4.438 16.312 1.752 1 95.5 97 GLY A N 1
ATOM 762 C CA . GLY A 1 97 ? -3.361 16.406 0.776 1 95.5 97 GLY A CA 1
ATOM 763 C C . GLY A 1 97 ? -1.981 16.406 1.405 1 95.5 97 GLY A C 1
ATOM 764 O O . GLY A 1 97 ? -1.022 15.914 0.804 1 95.5 97 GLY A O 1
ATOM 765 N N . GLU A 1 98 ? -1.922 17.016 2.566 1 96.31 98 GLU A N 1
ATOM 766 C CA . GLU A 1 98 ? -0.65 17.141 3.271 1 96.31 98 GLU A CA 1
ATOM 767 C C . GLU A 1 98 ? -0.857 17.172 4.781 1 96.31 98 GLU A C 1
ATOM 769 O O . GLU A 1 98 ? -1.826 17.766 5.266 1 96.31 98 GLU A O 1
ATOM 774 N N . LEU A 1 99 ? -0.015 16.594 5.449 1 98.25 99 LEU A N 1
ATOM 775 C CA . LEU A 1 99 ? 0.195 16.734 6.883 1 98.25 99 LEU A CA 1
ATOM 776 C C . LEU A 1 99 ? 1.678 16.641 7.23 1 98.25 99 LEU A C 1
ATOM 778 O O . LEU A 1 99 ? 2.26 15.547 7.188 1 98.25 99 LEU A O 1
ATOM 782 N N . PHE A 1 100 ? 2.283 17.75 7.457 1 98.31 100 PHE A N 1
ATOM 783 C CA . PHE A 1 100 ? 3.689 17.812 7.84 1 98.31 100 PHE A CA 1
ATOM 784 C C . PHE A 1 100 ? 3.846 18.422 9.227 1 98.31 100 PHE A C 1
ATOM 786 O O . PHE A 1 100 ? 3.209 19.422 9.547 1 98.31 100 PHE A O 1
ATOM 793 N N . LEU A 1 101 ? 4.551 17.781 9.992 1 98.12 101 LEU A N 1
ATOM 794 C CA . LEU A 1 101 ? 4.98 18.344 11.266 1 98.12 101 LEU A CA 1
ATOM 795 C C . LEU A 1 101 ? 6.457 18.719 11.227 1 98.12 101 LEU A C 1
ATOM 797 O O . LEU A 1 101 ? 7.262 18.016 10.609 1 98.12 101 LEU A O 1
ATOM 801 N N . SER A 1 102 ? 6.77 19.797 11.875 1 96.25 102 SER A N 1
ATOM 802 C CA . SER A 1 102 ? 8.18 20.109 12.047 1 96.25 102 SER A CA 1
ATOM 803 C C . SER A 1 102 ? 8.93 18.969 12.727 1 96.25 102 SER A C 1
ATOM 805 O O . SER A 1 102 ? 8.352 18.25 13.547 1 96.25 102 SER A O 1
ATOM 807 N N . ALA A 1 103 ? 10.18 18.875 12.398 1 92.75 103 ALA A N 1
ATOM 808 C CA . ALA A 1 103 ? 10.992 17.734 12.836 1 92.75 103 ALA A CA 1
ATOM 809 C C . ALA A 1 103 ? 10.953 17.594 14.359 1 92.75 103 ALA A C 1
ATOM 811 O O . ALA A 1 103 ? 10.844 16.484 14.875 1 92.75 103 ALA A O 1
ATOM 812 N N . GLU A 1 104 ? 10.992 18.672 15.07 1 93.06 104 GLU A N 1
ATOM 813 C CA . GLU A 1 104 ? 11.07 18.656 16.531 1 93.06 104 GLU A CA 1
ATOM 814 C C . GLU A 1 104 ? 9.742 18.219 17.141 1 93.06 104 GLU A C 1
ATOM 816 O O . GLU A 1 104 ? 9.688 17.891 18.328 1 93.06 104 GLU A O 1
ATOM 821 N N . PHE A 1 105 ? 8.68 18.172 16.328 1 95.38 105 PHE A N 1
ATOM 822 C CA . PHE A 1 105 ? 7.355 17.844 16.844 1 95.38 105 PHE A CA 1
ATOM 823 C C . PHE A 1 105 ? 6.887 16.484 16.312 1 95.38 105 PHE A C 1
ATOM 825 O O . PHE A 1 105 ? 5.715 16.141 16.453 1 95.38 105 PHE A O 1
ATOM 832 N N . GLN A 1 106 ? 7.742 15.758 15.695 1 95 106 GLN A N 1
ATOM 833 C CA . GLN A 1 106 ? 7.391 14.453 15.141 1 95 106 GLN A CA 1
ATOM 834 C C . GLN A 1 106 ? 7.629 13.344 16.156 1 95 106 GLN A C 1
ATOM 836 O O . GLN A 1 106 ? 8.406 13.508 17.094 1 95 106 GLN A O 1
ATOM 841 N N . GLY A 1 107 ? 6.836 12.234 16.016 1 94.12 107 GLY A N 1
ATOM 842 C CA . GLY A 1 107 ? 7.066 11.039 16.812 1 94.12 107 GLY A CA 1
ATOM 843 C C . GLY A 1 107 ? 6.492 11.125 18.203 1 94.12 107 GLY A C 1
ATOM 844 O O . GLY A 1 107 ? 6.816 10.312 19.078 1 94.12 107 GLY A O 1
ATOM 845 N N . ILE A 1 108 ? 5.656 12.141 18.422 1 95.25 108 ILE A N 1
ATOM 846 C CA . ILE A 1 108 ? 5.152 12.305 19.781 1 95.25 108 ILE A CA 1
ATOM 847 C C . ILE A 1 108 ? 3.627 12.352 19.766 1 95.25 108 ILE A C 1
ATOM 849 O O . ILE A 1 108 ? 3.006 12.852 20.703 1 95.25 108 ILE A O 1
ATOM 853 N N . GLY A 1 109 ? 2.965 11.945 18.641 1 97.25 109 GLY A N 1
ATOM 854 C CA . GLY A 1 109 ? 1.527 11.727 18.609 1 97.25 109 GLY A CA 1
ATOM 855 C C . GLY A 1 109 ? 0.753 12.914 18.078 1 97.25 109 GLY A C 1
ATOM 856 O O . GLY A 1 109 ? -0.473 12.867 17.969 1 97.25 109 GLY A O 1
ATOM 857 N N . LEU A 1 110 ? 1.377 14.023 17.688 1 97.62 110 LEU A N 1
ATOM 858 C CA . LEU A 1 110 ? 0.698 15.242 17.25 1 97.62 110 LEU A CA 1
ATOM 859 C C . LEU A 1 110 ? 0.027 15.047 15.898 1 97.62 110 LEU A C 1
ATOM 861 O O . LEU A 1 110 ? -1.017 15.641 15.625 1 97.62 110 LEU A O 1
ATOM 865 N N . GLY A 1 111 ? 0.64 14.227 15.055 1 98.31 111 GLY A N 1
ATOM 866 C CA . GLY A 1 111 ? -0.008 13.914 13.789 1 98.31 111 GLY A CA 1
ATOM 867 C C . GLY A 1 111 ? -1.367 13.258 13.961 1 98.31 111 GLY A C 1
ATOM 868 O O . GLY A 1 111 ? -2.338 13.656 13.32 1 98.31 111 GLY A O 1
ATOM 869 N N . ARG A 1 112 ? -1.378 12.258 14.812 1 98.31 112 ARG A N 1
ATOM 870 C CA . ARG A 1 112 ? -2.627 11.578 15.133 1 98.31 112 ARG A CA 1
ATOM 871 C C . ARG A 1 112 ? -3.648 12.547 15.719 1 98.31 112 ARG A C 1
ATOM 873 O O . ARG A 1 112 ? -4.816 12.539 15.328 1 98.31 112 ARG A O 1
ATOM 880 N N . GLU A 1 113 ? -3.209 13.344 16.641 1 98.38 113 GLU A N 1
ATOM 881 C CA . GLU A 1 113 ? -4.098 14.32 17.266 1 98.38 113 GLU A CA 1
ATOM 882 C C . GLU A 1 113 ? -4.652 15.297 16.234 1 98.38 113 GLU A C 1
ATOM 884 O O . GLU A 1 113 ? -5.836 15.633 16.266 1 98.38 113 GLU A O 1
ATOM 889 N N . ALA A 1 114 ? -3.797 15.781 15.344 1 98.31 114 ALA A N 1
ATOM 890 C CA . ALA A 1 114 ? -4.227 16.688 14.281 1 98.31 114 ALA A CA 1
ATOM 891 C C . ALA A 1 114 ? -5.309 16.047 13.414 1 98.31 114 ALA A C 1
ATOM 893 O O . ALA A 1 114 ? -6.359 16.656 13.188 1 98.31 114 ALA A O 1
ATOM 894 N N . TYR A 1 115 ? -5.082 14.836 13 1 98.5 115 TYR A N 1
ATOM 895 C CA . TYR A 1 115 ? -6.043 14.18 12.109 1 98.5 115 TYR A CA 1
ATOM 896 C C . TYR A 1 115 ? -7.359 13.914 12.836 1 98.5 115 TYR A C 1
ATOM 898 O O . TYR A 1 115 ? -8.438 14.156 12.281 1 98.5 115 TYR A O 1
ATOM 906 N N . LEU A 1 116 ? -7.258 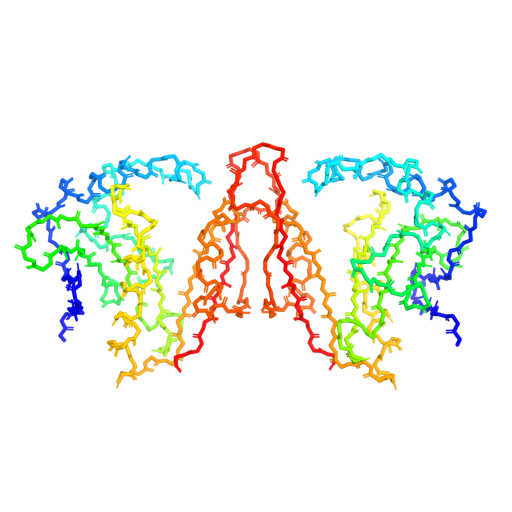13.367 14.023 1 98.31 116 LEU A N 1
ATOM 907 C CA . LEU A 1 116 ? -8.484 13.055 14.758 1 98.31 116 LEU A CA 1
ATOM 908 C C . LEU A 1 116 ? -9.305 14.32 14.992 1 98.31 116 LEU A C 1
ATOM 910 O O . LEU A 1 116 ? -10.539 14.273 14.984 1 98.31 116 LEU A O 1
ATOM 914 N N . SER A 1 117 ? -8.641 15.43 15.258 1 97.94 117 SER A N 1
ATOM 915 C CA . SER A 1 117 ? -9.336 16.703 15.406 1 97.94 117 SER A CA 1
ATOM 916 C C . SER A 1 117 ? -9.984 17.125 14.094 1 97.94 117 SER A C 1
ATOM 918 O O . SER A 1 117 ? -11.117 17.625 14.086 1 97.94 117 SER A O 1
ATOM 920 N N . LEU A 1 118 ? -9.266 16.984 12.984 1 97.38 118 LEU A N 1
ATOM 921 C CA . LEU A 1 118 ? -9.828 17.25 11.664 1 97.38 118 LEU A CA 1
ATOM 922 C C . LEU A 1 118 ? -11.055 16.391 11.414 1 97.38 118 LEU A C 1
ATOM 924 O O . LEU A 1 118 ? -12.086 16.891 10.938 1 97.38 118 LEU A O 1
ATOM 928 N N . GLU A 1 119 ? -10.93 15.117 11.688 1 97.12 119 GLU A N 1
ATOM 929 C CA . GLU A 1 119 ? -12.031 14.18 11.508 1 97.12 119 GLU A CA 1
ATOM 930 C C . GLU A 1 119 ? -13.266 14.617 12.305 1 97.12 119 GLU A C 1
ATOM 932 O O . GLU A 1 119 ? -14.383 14.602 11.781 1 97.12 119 GLU A O 1
ATOM 937 N N . ALA A 1 120 ? -13.078 14.969 13.547 1 96.69 120 ALA A N 1
ATOM 938 C CA . ALA A 1 120 ? -14.172 15.43 14.406 1 96.69 120 ALA A CA 1
ATOM 939 C C . ALA A 1 120 ? -14.859 16.656 13.805 1 96.69 120 ALA A C 1
ATOM 941 O O . ALA A 1 120 ? -16.078 16.797 13.898 1 96.69 120 ALA A O 1
ATOM 942 N N . MET A 1 121 ? -14.062 17.484 13.227 1 94.88 121 MET A N 1
ATOM 943 C CA . MET A 1 121 ? -14.586 18.688 12.609 1 94.88 121 MET A CA 1
ATOM 944 C C . MET A 1 121 ? -15.406 18.359 11.367 1 94.88 121 MET A C 1
ATOM 946 O O . MET A 1 121 ? -16.391 19.047 11.07 1 94.88 121 MET A O 1
ATOM 950 N N . LEU A 1 122 ? -15.07 17.281 10.625 1 95 122 LEU A N 1
ATOM 951 C CA . LEU A 1 122 ? -15.703 16.922 9.359 1 95 122 LEU A CA 1
ATOM 952 C C . LEU A 1 122 ? -17 16.156 9.602 1 95 122 LEU A C 1
ATOM 954 O O . LEU A 1 122 ? -17.922 16.219 8.781 1 95 122 LEU A O 1
ATOM 958 N N . ARG A 1 123 ? -17.141 15.477 10.641 1 94 123 ARG A N 1
ATOM 959 C CA . ARG A 1 123 ? -18.172 14.484 10.898 1 94 123 ARG A CA 1
ATOM 960 C C . ARG A 1 123 ? -19.562 15.125 10.867 1 94 123 ARG A C 1
ATOM 962 O O . ARG A 1 123 ? -20.5 14.555 10.312 1 94 123 ARG A O 1
ATOM 969 N N . PRO A 1 124 ? -19.734 16.344 11.453 1 92.31 124 PRO A N 1
ATOM 970 C CA . PRO A 1 124 ? -21.078 16.938 11.445 1 92.31 124 PRO A CA 1
ATOM 971 C C . PRO A 1 124 ? -21.5 17.406 10.055 1 92.31 124 PRO A C 1
ATOM 973 O O . PRO A 1 124 ? -22.672 17.703 9.828 1 92.31 124 PRO A O 1
ATOM 976 N N . GLY A 1 125 ? -20.578 17.453 9.141 1 90.44 125 GLY A N 1
ATOM 977 C CA . GLY A 1 125 ? -20.844 17.953 7.797 1 90.44 125 GLY A CA 1
ATOM 978 C C . GLY A 1 125 ? -21.219 16.859 6.82 1 90.44 125 GLY A C 1
ATOM 979 O O . GLY A 1 125 ? -21.656 15.773 7.223 1 90.44 125 GLY A O 1
ATOM 980 N N . PRO A 1 126 ? -21.156 17.188 5.617 1 92 126 PRO A N 1
ATOM 981 C CA . PRO A 1 126 ? -21.625 16.266 4.574 1 92 126 PRO A CA 1
ATOM 982 C C . PRO A 1 126 ? -20.594 15.203 4.215 1 92 126 PRO A C 1
ATOM 984 O O . PRO A 1 126 ? -20.906 14.258 3.49 1 92 126 PRO A O 1
ATOM 987 N N . MET A 1 127 ? -19.469 15.32 4.723 1 94.25 127 MET A N 1
ATOM 988 C CA . MET A 1 127 ? -18.406 14.375 4.363 1 94.25 127 MET A CA 1
ATOM 989 C C . MET A 1 127 ? -18.672 13.008 4.996 1 94.25 127 MET A C 1
ATOM 991 O O . MET A 1 127 ? -19 12.922 6.18 1 94.25 127 MET A O 1
ATOM 995 N N . THR A 1 128 ? -18.484 11.945 4.172 1 96.38 128 THR A N 1
ATOM 996 C CA . THR A 1 128 ? -18.719 10.602 4.695 1 96.38 128 THR A CA 1
ATOM 997 C C . THR A 1 128 ? -17.453 9.766 4.621 1 96.38 128 THR A C 1
ATOM 999 O O . THR A 1 128 ? -17.344 8.719 5.27 1 96.38 128 THR A O 1
ATOM 1002 N N . ARG A 1 129 ? -16.484 10.164 3.82 1 97.38 129 ARG A N 1
ATOM 1003 C CA . ARG A 1 129 ? -15.211 9.461 3.637 1 97.38 129 ARG A CA 1
ATOM 1004 C C . ARG A 1 129 ? -14.047 10.445 3.561 1 97.38 129 ARG A C 1
ATOM 1006 O O . ARG A 1 129 ? -14.227 11.594 3.162 1 97.38 129 ARG A O 1
ATOM 1013 N N . VAL A 1 130 ? -12.922 10.016 3.947 1 97.69 130 VAL A N 1
ATOM 1014 C CA . VAL A 1 130 ? -11.68 10.766 3.805 1 97.69 130 VAL A CA 1
ATOM 1015 C C . VAL A 1 130 ? -10.648 9.93 3.045 1 97.69 130 VAL A C 1
ATOM 1017 O O . VAL A 1 130 ? -10.508 8.734 3.299 1 97.69 130 VAL A O 1
ATOM 1020 N N . ARG A 1 131 ? -9.969 10.516 2.129 1 97.31 131 ARG A N 1
ATOM 1021 C CA . ARG A 1 131 ? -8.93 9.852 1.346 1 97.31 131 ARG A CA 1
ATOM 1022 C C . ARG A 1 131 ? -7.578 10.531 1.535 1 97.31 131 ARG A C 1
ATOM 1024 O O . ARG A 1 131 ? -7.516 11.711 1.886 1 97.31 131 ARG A O 1
ATOM 1031 N N . VAL A 1 132 ? -6.535 9.797 1.373 1 97.5 132 VAL A N 1
ATOM 1032 C CA . VAL A 1 132 ? -5.16 10.281 1.378 1 97.5 132 VAL A CA 1
ATOM 1033 C C . VAL A 1 132 ? -4.363 9.586 0.279 1 97.5 132 VAL A C 1
ATOM 1035 O O . VAL A 1 132 ? -4.637 8.43 -0.059 1 97.5 132 VAL A O 1
ATOM 1038 N N . GLY A 1 133 ? -3.436 10.273 -0.285 1 96.88 133 GLY A N 1
ATOM 1039 C CA . GLY A 1 133 ? -2.398 9.695 -1.126 1 96.88 133 GLY A CA 1
ATOM 1040 C C . GLY A 1 133 ? -1.063 9.562 -0.419 1 96.88 133 GLY A C 1
ATOM 1041 O O . GLY A 1 133 ? -0.519 10.547 0.084 1 96.88 133 GLY A O 1
ATOM 1042 N N . VAL A 1 134 ? -0.558 8.391 -0.366 1 98.19 134 VAL A N 1
ATOM 1043 C CA . VAL A 1 134 ? 0.665 8.141 0.389 1 98.19 134 VAL A CA 1
ATOM 1044 C C . VAL A 1 134 ? 1.744 7.594 -0.543 1 98.19 134 VAL A C 1
ATOM 1046 O O . VAL A 1 134 ? 1.516 6.621 -1.268 1 98.19 134 VAL A O 1
ATOM 1049 N N . GLY A 1 135 ? 2.889 8.242 -0.534 1 97.38 135 GLY A N 1
ATOM 1050 C CA . GLY A 1 135 ? 3.998 7.707 -1.306 1 97.38 135 GLY A CA 1
ATOM 1051 C C . GLY A 1 135 ? 4.418 6.32 -0.859 1 97.38 135 GLY A C 1
ATOM 1052 O O . GLY A 1 135 ? 4.523 6.051 0.34 1 97.38 135 GLY A O 1
ATOM 1053 N N . LEU A 1 136 ? 4.754 5.496 -1.806 1 97.75 136 LEU A N 1
ATOM 1054 C CA . LEU A 1 136 ? 5.047 4.102 -1.497 1 97.75 136 LEU A CA 1
ATOM 1055 C C . LEU A 1 136 ? 6.41 3.971 -0.826 1 97.75 136 LEU A C 1
ATOM 1057 O O . LEU A 1 136 ? 6.727 2.926 -0.251 1 97.75 136 LEU A O 1
ATOM 1061 N N . LYS A 1 137 ? 7.188 5.039 -0.909 1 97 137 LYS A N 1
ATOM 1062 C CA . LYS A 1 137 ? 8.461 5.047 -0.191 1 97 137 LYS A CA 1
ATOM 1063 C C . LYS A 1 137 ? 8.305 5.664 1.195 1 97 137 LYS A C 1
ATOM 1065 O O . LYS A 1 137 ? 9.25 5.66 1.99 1 97 137 LYS A O 1
ATOM 1070 N N . ASN A 1 138 ? 7.137 6.188 1.499 1 97.12 138 ASN A N 1
ATOM 1071 C CA . ASN A 1 138 ? 6.867 6.773 2.807 1 97.12 138 ASN A CA 1
ATOM 1072 C C . ASN A 1 138 ? 6.238 5.758 3.758 1 97.12 138 ASN A C 1
ATOM 1074 O O . ASN A 1 138 ? 5.082 5.906 4.156 1 97.12 138 ASN A O 1
ATOM 1078 N N . TRP A 1 139 ? 7.094 4.812 4.188 1 97.88 139 TRP A N 1
ATOM 1079 C CA . TRP A 1 139 ? 6.586 3.656 4.918 1 97.88 139 TRP A CA 1
ATOM 1080 C C . TRP A 1 139 ? 6.016 4.074 6.27 1 97.88 139 TRP A C 1
ATOM 1082 O O . TRP A 1 139 ? 5.035 3.496 6.738 1 97.88 139 TRP A O 1
ATOM 1092 N N . ASN A 1 140 ? 6.625 5.07 6.855 1 95.75 140 ASN A N 1
ATOM 1093 C CA . ASN A 1 140 ? 6.109 5.566 8.125 1 95.75 140 ASN A CA 1
ATOM 1094 C C . ASN A 1 140 ? 4.715 6.164 7.977 1 95.75 140 ASN A C 1
ATOM 1096 O O . ASN A 1 140 ? 3.848 5.949 8.828 1 95.75 140 ASN A O 1
ATOM 1100 N N . ALA A 1 141 ? 4.504 6.898 6.938 1 97.5 141 ALA A N 1
ATOM 1101 C CA . ALA A 1 141 ? 3.184 7.477 6.695 1 97.5 141 ALA A CA 1
ATOM 1102 C C . ALA A 1 141 ? 2.154 6.391 6.395 1 97.5 141 ALA A C 1
ATOM 1104 O O . ALA A 1 141 ? 1.01 6.469 6.848 1 97.5 141 ALA A O 1
ATOM 1105 N N . LEU A 1 142 ? 2.557 5.395 5.57 1 98.44 142 LEU A N 1
ATOM 1106 C CA . LEU A 1 142 ? 1.649 4.281 5.312 1 98.44 142 LEU A CA 1
ATOM 1107 C C . LEU A 1 142 ? 1.179 3.646 6.613 1 98.44 142 LEU A C 1
ATOM 1109 O O . LEU A 1 142 ? -0.022 3.451 6.816 1 98.44 142 LEU A O 1
ATOM 1113 N N . ARG A 1 143 ? 2.094 3.369 7.484 1 98 143 ARG A N 1
ATOM 1114 C CA . ARG A 1 143 ? 1.752 2.791 8.781 1 98 143 ARG A CA 1
ATOM 1115 C C . ARG A 1 143 ? 0.832 3.717 9.562 1 98 143 ARG A C 1
ATOM 1117 O O . ARG A 1 143 ? -0.128 3.262 10.195 1 98 143 ARG A O 1
ATOM 1124 N N . PHE A 1 144 ? 1.178 4.969 9.578 1 98.12 144 PHE A N 1
ATOM 1125 C CA . PHE A 1 144 ? 0.427 5.996 10.289 1 98.12 144 PHE A CA 1
ATOM 1126 C C . PHE A 1 144 ? -1.035 5.992 9.859 1 98.12 144 PHE A C 1
ATOM 1128 O O . PHE A 1 144 ? -1.933 5.879 10.695 1 98.12 144 PHE A O 1
ATOM 1135 N N . TRP A 1 145 ? -1.316 6.086 8.57 1 98.69 145 TRP A N 1
ATOM 1136 C CA . TRP A 1 145 ? -2.676 6.203 8.055 1 98.69 145 TRP A CA 1
ATOM 1137 C C . TRP A 1 145 ? -3.436 4.895 8.219 1 98.69 145 TRP A C 1
ATOM 1139 O O . TRP A 1 145 ? -4.625 4.895 8.539 1 98.69 145 TRP A O 1
ATOM 1149 N N . ILE A 1 146 ? -2.748 3.779 7.992 1 98.56 146 ILE A N 1
ATOM 1150 C CA . ILE A 1 146 ? -3.369 2.473 8.172 1 98.56 146 ILE A CA 1
ATOM 1151 C C . ILE A 1 146 ? -3.812 2.309 9.625 1 98.56 146 ILE A C 1
ATOM 1153 O O . ILE A 1 146 ? -4.93 1.858 9.891 1 98.56 146 ILE A O 1
ATOM 1157 N N . ARG A 1 147 ? -3.004 2.68 10.57 1 97.69 147 ARG A N 1
ATOM 1158 C CA . ARG A 1 147 ? -3.336 2.594 11.992 1 97.69 147 ARG A CA 1
ATOM 1159 C C . ARG A 1 147 ? -4.539 3.467 12.328 1 97.69 147 ARG A C 1
ATOM 1161 O O . ARG A 1 147 ? -5.262 3.197 13.289 1 97.69 147 ARG A O 1
ATOM 1168 N N . LEU A 1 148 ? -4.719 4.492 11.547 1 98.31 148 LEU A N 1
ATOM 1169 C CA . LEU A 1 148 ? -5.82 5.422 11.781 1 98.31 148 LEU A CA 1
ATOM 1170 C C . LEU A 1 148 ? -7.094 4.938 11.102 1 98.31 148 LEU A C 1
ATOM 1172 O O . LEU A 1 148 ? -8.117 5.629 11.117 1 98.31 148 LEU A O 1
ATOM 1176 N N . GLY A 1 149 ? -6.984 3.846 10.398 1 98.31 149 GLY A N 1
ATOM 1177 C CA . GLY A 1 149 ? -8.188 3.229 9.867 1 98.31 149 GLY A CA 1
ATOM 1178 C C . GLY A 1 149 ? -8.328 3.404 8.367 1 98.31 149 GLY A C 1
ATOM 1179 O O . GLY A 1 149 ? -9.375 3.09 7.797 1 98.31 149 GLY A O 1
ATOM 1180 N N . PHE A 1 150 ? -7.336 3.998 7.707 1 98.75 150 PHE A N 1
ATOM 1181 C CA . PHE A 1 150 ? -7.348 4.086 6.254 1 98.75 150 PHE A CA 1
ATOM 1182 C C . PHE A 1 150 ? -6.969 2.748 5.625 1 98.75 150 PHE A C 1
ATOM 1184 O O . PHE A 1 150 ? -5.828 2.555 5.203 1 98.75 150 PHE A O 1
ATOM 1191 N N . MET A 1 151 ? -7.941 1.905 5.461 1 98.44 151 MET A N 1
ATOM 1192 C CA . MET A 1 151 ? -7.652 0.508 5.145 1 98.44 151 MET A CA 1
ATOM 1193 C C . MET A 1 151 ? -8.219 0.13 3.781 1 98.44 151 MET A C 1
ATOM 1195 O O . MET A 1 151 ? -8.109 -1.021 3.354 1 98.44 151 MET A O 1
ATOM 1199 N N . HIS A 1 152 ? -8.875 1.048 3.127 1 98.56 152 HIS A N 1
ATOM 1200 C CA . HIS A 1 152 ? -9.414 0.765 1.799 1 98.56 152 HIS A CA 1
ATOM 1201 C C . HIS A 1 152 ? -8.57 1.425 0.713 1 98.56 152 HIS A C 1
ATOM 1203 O O . HIS A 1 152 ? -8.391 2.645 0.715 1 98.56 152 HIS A O 1
ATOM 1209 N N . VAL A 1 153 ? -8.062 0.625 -0.183 1 98.75 153 VAL A N 1
ATOM 1210 C CA . VAL A 1 153 ? -7.297 1.147 -1.308 1 98.75 153 VAL A CA 1
ATOM 1211 C C . VAL A 1 153 ? -8.242 1.609 -2.412 1 98.75 153 VAL A C 1
ATOM 1213 O O . VAL A 1 153 ? -9.133 0.864 -2.824 1 98.75 153 VAL A O 1
ATOM 1216 N N . THR A 1 154 ? -8.086 2.801 -2.883 1 97 154 THR A N 1
ATOM 1217 C CA . THR A 1 154 ? -8.961 3.293 -3.938 1 97 154 THR A CA 1
ATOM 1218 C C . THR A 1 154 ? -8.219 3.385 -5.266 1 97 154 THR A C 1
ATOM 1220 O O . THR A 1 154 ? -8.828 3.557 -6.32 1 97 154 THR A O 1
ATOM 1223 N N . GLY A 1 155 ? -6.887 3.291 -5.176 1 96.5 155 GLY A N 1
ATOM 1224 C CA . GLY A 1 155 ? -6.117 3.322 -6.41 1 96.5 155 GLY A CA 1
ATOM 1225 C C . GLY A 1 155 ? -4.629 3.492 -6.184 1 96.5 155 GLY A C 1
ATOM 1226 O O . GLY A 1 155 ? -4.18 3.609 -5.039 1 96.5 155 GLY A O 1
ATOM 1227 N N . MET A 1 156 ? -3.885 3.383 -7.254 1 97.25 156 MET A N 1
ATOM 1228 C CA . MET A 1 156 ? -2.441 3.607 -7.289 1 97.25 156 MET A CA 1
ATOM 1229 C C . MET A 1 156 ? -2.057 4.492 -8.469 1 97.25 156 MET A C 1
ATOM 1231 O O . MET A 1 156 ? -2.689 4.441 -9.523 1 97.25 156 MET A O 1
ATOM 1235 N N . SER A 1 157 ? -1.101 5.363 -8.281 1 96.31 157 SER A N 1
ATOM 1236 C CA . SER A 1 157 ? -0.641 6.258 -9.344 1 96.31 157 SER A CA 1
ATOM 1237 C C . SER A 1 157 ? 0.877 6.402 -9.32 1 96.31 157 SER A C 1
ATOM 1239 O O . SER A 1 157 ? 1.544 5.887 -8.422 1 96.31 157 SER A O 1
ATOM 1241 N N . GLY A 1 158 ? 1.433 7.094 -10.414 1 96.25 158 GLY A N 1
ATOM 1242 C CA . GLY A 1 158 ? 2.869 7.305 -10.508 1 96.25 158 GLY A CA 1
ATOM 1243 C C . GLY A 1 158 ? 3.57 6.277 -11.367 1 96.25 158 GLY A C 1
ATOM 1244 O O . GLY A 1 158 ? 2.951 5.664 -12.242 1 96.25 158 GLY A O 1
ATOM 1245 N N . ASP A 1 159 ? 4.871 6.094 -11.094 1 96.56 159 ASP A N 1
ATOM 1246 C CA . ASP A 1 159 ? 5.691 5.195 -11.898 1 96.56 159 ASP A CA 1
ATOM 1247 C C . ASP A 1 159 ? 5.301 3.738 -11.672 1 96.56 159 ASP A C 1
ATOM 1249 O O . ASP A 1 159 ? 4.945 3.352 -10.555 1 96.56 159 ASP A O 1
ATOM 1253 N N . ARG A 1 160 ? 5.375 2.98 -12.672 1 94.06 160 ARG A N 1
ATOM 1254 C CA . ARG A 1 160 ? 4.941 1.589 -12.617 1 94.06 160 ARG A CA 1
ATOM 1255 C C . ARG A 1 160 ? 5.945 0.73 -11.852 1 94.06 160 ARG A C 1
ATOM 1257 O O . ARG A 1 160 ? 5.555 -0.167 -11.102 1 94.06 160 ARG A O 1
ATOM 1264 N N . PHE A 1 161 ? 7.258 1.101 -12.109 1 94.38 161 PHE A N 1
ATOM 1265 C CA . PHE A 1 161 ? 8.305 0.254 -11.539 1 94.38 161 PHE A CA 1
ATOM 1266 C C . PHE A 1 161 ? 9.125 1.022 -10.508 1 94.38 161 PHE A C 1
ATOM 1268 O O . PHE A 1 161 ? 9.406 2.207 -10.695 1 94.38 161 PHE A O 1
ATOM 1275 N N . PHE A 1 162 ? 9.477 0.262 -9.562 1 95.31 162 PHE A N 1
ATOM 1276 C CA . PHE A 1 162 ? 10.32 0.8 -8.508 1 95.31 162 PHE A CA 1
ATOM 1277 C C . PHE A 1 162 ? 11.703 1.157 -9.055 1 95.31 162 PHE A C 1
ATOM 1279 O O . PHE A 1 162 ? 12.25 0.436 -9.883 1 95.31 162 PHE A O 1
ATOM 1286 N N . GLY A 1 163 ? 12.289 2.197 -8.617 1 92.06 163 GLY A N 1
ATOM 1287 C CA . GLY A 1 163 ? 13.641 2.607 -8.953 1 92.06 163 GLY A CA 1
ATOM 1288 C C . GLY A 1 163 ? 14.039 3.928 -8.328 1 92.06 163 GLY A C 1
ATOM 1289 O O . GLY A 1 163 ? 13.203 4.637 -7.773 1 92.06 163 GLY A O 1
ATOM 1290 N N . PRO A 1 164 ? 15.414 4.148 -8.422 1 87.62 164 PRO A N 1
ATOM 1291 C CA . PRO A 1 164 ? 15.875 5.453 -7.938 1 87.62 164 PRO A CA 1
ATOM 1292 C C . PRO A 1 164 ? 15.219 6.621 -8.672 1 87.62 164 PRO A C 1
ATOM 1294 O O . PRO A 1 164 ? 15.062 6.574 -9.898 1 87.62 164 PRO A O 1
ATOM 1297 N N . GLY A 1 165 ? 14.727 7.621 -7.988 1 90.31 165 GLY A N 1
ATOM 1298 C CA . GLY A 1 165 ? 14.141 8.82 -8.57 1 90.31 165 GLY A CA 1
ATOM 1299 C C . GLY A 1 165 ? 12.703 8.617 -9.008 1 90.31 165 GLY A C 1
ATOM 1300 O O . GLY A 1 165 ? 12.078 9.539 -9.547 1 90.31 165 GLY A O 1
ATOM 1301 N N . ARG A 1 166 ? 12.242 7.387 -8.953 1 94.81 166 ARG A N 1
ATOM 1302 C CA . ARG A 1 166 ? 10.867 7.086 -9.336 1 94.81 166 ARG A CA 1
ATOM 1303 C C . ARG A 1 166 ? 9.93 7.207 -8.141 1 94.81 166 ARG A C 1
ATOM 1305 O O . ARG A 1 166 ? 10.352 7.035 -6.992 1 94.81 166 ARG A O 1
ATOM 1312 N N . HIS A 1 167 ? 8.688 7.562 -8.477 1 96.5 167 HIS A N 1
ATOM 1313 C CA . HIS A 1 167 ? 7.699 7.809 -7.426 1 96.5 167 HIS A CA 1
ATOM 1314 C C . HIS A 1 167 ? 6.363 7.164 -7.766 1 96.5 167 HIS A C 1
ATOM 1316 O O . HIS A 1 167 ? 5.938 7.18 -8.922 1 96.5 167 HIS A O 1
ATOM 1322 N N . ALA A 1 168 ? 5.781 6.547 -6.766 1 97.31 168 ALA A N 1
ATOM 1323 C CA . ALA A 1 168 ? 4.422 6.02 -6.871 1 97.31 168 ALA A CA 1
ATOM 1324 C C . ALA A 1 168 ? 3.652 6.234 -5.57 1 97.31 168 ALA A C 1
ATOM 1326 O O . ALA A 1 168 ? 4.25 6.434 -4.512 1 97.31 168 ALA A O 1
ATOM 1327 N N . PHE A 1 169 ? 2.303 6.223 -5.715 1 97.5 169 PHE A N 1
ATOM 1328 C CA . PHE A 1 169 ? 1.439 6.582 -4.594 1 97.5 169 PHE A CA 1
ATOM 1329 C C . PHE A 1 169 ? 0.285 5.594 -4.465 1 97.5 169 PHE A C 1
ATOM 1331 O O . PHE A 1 169 ? -0.248 5.117 -5.469 1 97.5 169 PHE A O 1
ATOM 1338 N N . LEU A 1 170 ? 0.01 5.316 -3.266 1 98.38 170 LEU A N 1
ATOM 1339 C CA . LEU A 1 170 ? -1.17 4.535 -2.91 1 98.38 170 LEU A CA 1
ATOM 1340 C C . LEU A 1 170 ? -2.26 5.434 -2.33 1 98.38 170 LEU A C 1
ATOM 1342 O O . LEU A 1 170 ? -1.986 6.273 -1.469 1 98.38 170 LEU A O 1
ATOM 1346 N N . GLU A 1 171 ? -3.422 5.344 -2.863 1 97.81 171 GLU A N 1
ATOM 1347 C CA . GLU A 1 171 ? -4.535 6.113 -2.32 1 97.81 171 GLU A CA 1
ATOM 1348 C C . GLU A 1 171 ? -5.379 5.27 -1.37 1 97.81 171 GLU A C 1
ATOM 1350 O O . GLU A 1 171 ? -5.848 4.191 -1.738 1 97.81 171 GLU A O 1
ATOM 1355 N N . LEU A 1 172 ? -5.555 5.77 -0.186 1 98.56 172 LEU A N 1
ATOM 1356 C CA . LEU A 1 172 ? -6.289 5.078 0.868 1 98.56 172 LEU A CA 1
ATOM 1357 C C . LEU A 1 172 ? -7.523 5.875 1.281 1 98.56 172 LEU A C 1
ATOM 1359 O O . LEU A 1 172 ? -7.551 7.102 1.149 1 98.56 172 LEU A O 1
ATOM 1363 N N . GLN A 1 173 ? -8.469 5.172 1.777 1 98.12 173 GLN A N 1
ATOM 1364 C CA . GLN A 1 173 ? -9.727 5.777 2.182 1 98.12 173 GLN A CA 1
ATOM 1365 C C . GLN A 1 173 ? -10.211 5.215 3.518 1 98.12 173 GLN A C 1
ATOM 1367 O O . GLN A 1 173 ? -10.016 4.031 3.801 1 98.12 173 GLN A O 1
ATOM 1372 N N . LYS A 1 174 ? -10.773 5.98 4.285 1 98.06 174 LYS A N 1
ATOM 1373 C CA . LYS A 1 174 ? -11.438 5.645 5.543 1 98.06 174 LYS A CA 1
ATOM 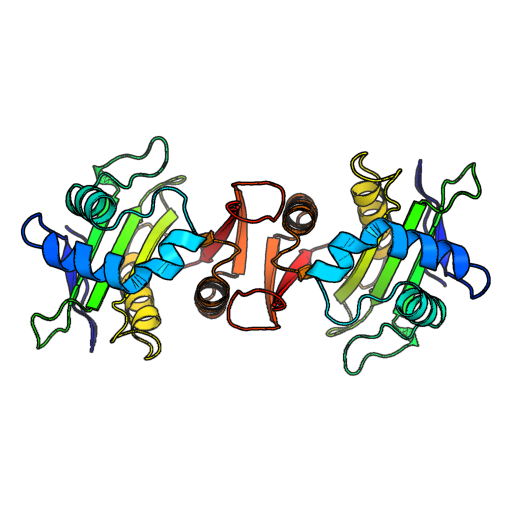1374 C C . LYS A 1 174 ? -12.844 6.219 5.598 1 98.06 174 LYS A C 1
ATOM 1376 O O . LYS A 1 174 ? -13.078 7.352 5.172 1 98.06 174 LYS A O 1
ATOM 1381 N N . ASN A 1 175 ? -13.797 5.453 6.102 1 97.06 175 ASN A N 1
ATOM 1382 C CA . ASN A 1 175 ? -15.133 5.984 6.363 1 97.06 175 ASN A CA 1
ATOM 1383 C C . ASN A 1 175 ? -15.172 6.793 7.656 1 97.06 175 ASN A C 1
ATOM 1385 O O . ASN A 1 175 ? -14.539 6.422 8.648 1 97.06 175 ASN A O 1
ATOM 1389 N N . LEU A 1 176 ? -15.844 7.859 7.602 1 95.5 176 LEU A N 1
ATOM 1390 C CA . LEU A 1 176 ? -16.016 8.68 8.789 1 95.5 176 LEU A CA 1
ATOM 1391 C C . LEU A 1 176 ? -17.109 8.117 9.688 1 95.5 176 LEU A C 1
ATOM 1393 O O . LEU A 1 176 ? -18.047 7.465 9.203 1 95.5 176 LEU A O 1
ATOM 1397 N N . MET B 1 1 ? -8.195 -33.656 -1.615 1 55.75 1 MET B N 1
ATOM 1398 C CA . MET B 1 1 ? -7.656 -33.719 -2.971 1 55.75 1 MET B CA 1
ATOM 1399 C C . MET B 1 1 ? -6.625 -32.594 -3.182 1 55.75 1 MET B C 1
ATOM 1401 O O . MET B 1 1 ? -6.754 -31.516 -2.627 1 55.75 1 MET B O 1
ATOM 1405 N N . PRO B 1 2 ? -5.449 -32.938 -3.844 1 78.06 2 PRO B N 1
ATOM 1406 C CA . PRO B 1 2 ? -4.438 -31.891 -4.062 1 78.06 2 PRO B CA 1
ATOM 1407 C C . PRO B 1 2 ? -4.945 -30.75 -4.938 1 78.06 2 PRO B C 1
ATOM 1409 O O . PRO B 1 2 ? -5.789 -30.953 -5.812 1 78.06 2 PRO B O 1
ATOM 1412 N N . TYR B 1 3 ? -4.742 -29.578 -4.566 1 88.12 3 TYR B N 1
ATOM 1413 C CA . TYR B 1 3 ? -5.109 -28.406 -5.363 1 88.12 3 TYR B CA 1
ATOM 1414 C C . TYR B 1 3 ? -4.48 -28.484 -6.75 1 88.12 3 TYR B C 1
ATOM 1416 O O . TYR B 1 3 ? -3.279 -28.734 -6.883 1 88.12 3 TYR B O 1
ATOM 1424 N N . SER B 1 4 ? -5.316 -28.5 -7.73 1 94.12 4 SER B N 1
ATOM 1425 C CA . SER B 1 4 ? -4.922 -28.422 -9.133 1 94.12 4 SER B CA 1
ATOM 1426 C C . SER B 1 4 ? -5.977 -27.703 -9.961 1 94.12 4 SER B C 1
ATOM 1428 O O . SER B 1 4 ? -7.156 -27.688 -9.602 1 94.12 4 SER B O 1
ATOM 1430 N N . PHE B 1 5 ? -5.496 -27.031 -11.008 1 95.19 5 PHE B N 1
ATOM 1431 C CA . PHE B 1 5 ? -6.457 -26.438 -11.922 1 95.19 5 PHE B CA 1
ATOM 1432 C C . PHE B 1 5 ? -5.883 -26.344 -13.328 1 95.19 5 PHE B C 1
ATOM 1434 O O . PHE B 1 5 ? -4.672 -26.484 -13.523 1 95.19 5 PHE B O 1
ATOM 1441 N N . ARG B 1 6 ? -6.855 -26.203 -14.266 1 94.12 6 ARG B N 1
ATOM 1442 C CA . ARG B 1 6 ? -6.5 -26.062 -15.68 1 94.12 6 ARG B CA 1
ATOM 1443 C C . ARG B 1 6 ? -7.273 -24.922 -16.328 1 94.12 6 ARG B C 1
ATOM 1445 O O . ARG B 1 6 ? -8.477 -24.766 -16.078 1 94.12 6 ARG B O 1
ATOM 1452 N N . SER B 1 7 ? -6.566 -24.109 -16.953 1 94.75 7 SER B N 1
ATOM 1453 C CA . SER B 1 7 ? -7.168 -23.062 -17.781 1 94.75 7 SER B CA 1
ATOM 1454 C C . SER B 1 7 ? -6.727 -23.203 -19.234 1 94.75 7 SER B C 1
ATOM 1456 O O . SER B 1 7 ? -6.211 -24.25 -19.641 1 94.75 7 SER B O 1
ATOM 1458 N N . ALA B 1 8 ? -7 -22.219 -20.078 1 92.69 8 ALA B N 1
ATOM 1459 C CA . ALA B 1 8 ? -6.645 -22.25 -21.5 1 92.69 8 ALA B CA 1
ATOM 1460 C C . ALA B 1 8 ? -5.133 -22.312 -21.688 1 92.69 8 ALA B C 1
ATOM 1462 O O . ALA B 1 8 ? -4.641 -23 -22.578 1 92.69 8 ALA B O 1
ATOM 1463 N N . ARG B 1 9 ? -4.359 -21.625 -20.812 1 95.62 9 ARG B N 1
ATOM 1464 C CA . ARG B 1 9 ? -2.93 -21.516 -21.078 1 95.62 9 ARG B CA 1
ATOM 1465 C C . ARG B 1 9 ? -2.102 -22.062 -19.922 1 95.62 9 ARG B C 1
ATOM 1467 O O . ARG B 1 9 ? -0.871 -22.094 -20 1 95.62 9 ARG B O 1
ATOM 1474 N N . ILE B 1 10 ? -2.83 -22.594 -18.797 1 97 10 ILE B N 1
ATOM 1475 C CA . ILE B 1 10 ? -2.064 -22.953 -17.609 1 97 10 ILE B CA 1
ATOM 1476 C C . ILE B 1 10 ? -2.564 -24.281 -17.062 1 97 10 ILE B C 1
ATOM 1478 O O . ILE B 1 10 ? -3.771 -24.5 -16.922 1 97 10 ILE B O 1
ATOM 1482 N N . LEU B 1 11 ? -1.696 -25.156 -16.844 1 97 11 LEU B N 1
ATOM 1483 C CA . LEU B 1 11 ? -1.915 -26.344 -16.016 1 97 11 LEU B CA 1
ATOM 1484 C C . LEU B 1 11 ? -1.163 -26.234 -14.695 1 97 11 LEU B C 1
ATOM 1486 O O . LEU B 1 11 ? 0.068 -26.172 -14.68 1 97 11 LEU B O 1
ATOM 1490 N N . ALA B 1 12 ? -1.87 -26.172 -13.609 1 97.31 12 ALA B N 1
ATOM 1491 C CA . ALA B 1 12 ? -1.272 -26.078 -12.281 1 97.31 12 ALA B CA 1
ATOM 1492 C C . ALA B 1 12 ? -1.396 -27.406 -11.531 1 97.31 12 ALA B C 1
ATOM 1494 O O . ALA B 1 12 ? -2.492 -27.953 -11.406 1 97.31 12 ALA B O 1
ATOM 1495 N N . GLN B 1 13 ? -0.305 -27.875 -11.039 1 96.19 13 GLN B N 1
ATOM 1496 C CA . GLN B 1 13 ? -0.266 -29.156 -10.336 1 96.19 13 GLN B CA 1
ATOM 1497 C C . GLN B 1 13 ? 0.667 -29.078 -9.125 1 96.19 13 GLN B C 1
ATOM 1499 O O . GLN B 1 13 ? 1.556 -28.234 -9.07 1 96.19 13 GLN B O 1
ATOM 1504 N N . PRO B 1 14 ? 0.46 -29.969 -8.156 1 97.12 14 PRO B N 1
ATOM 1505 C CA . PRO B 1 14 ? 1.398 -30 -7.031 1 97.12 14 PRO B CA 1
ATOM 1506 C C . PRO B 1 14 ? 2.842 -30.219 -7.473 1 97.12 14 PRO B C 1
ATOM 1508 O O . PRO B 1 14 ? 3.096 -31.031 -8.367 1 97.12 14 PRO B O 1
ATOM 1511 N N . VAL B 1 15 ? 3.707 -29.531 -6.879 1 97.44 15 VAL B N 1
ATOM 1512 C CA . VAL B 1 15 ? 5.117 -29.625 -7.238 1 97.44 15 VAL B CA 1
ATOM 1513 C C . VAL B 1 15 ? 5.711 -30.906 -6.633 1 97.44 15 VAL B C 1
ATOM 1515 O O . VAL B 1 15 ? 5.27 -31.359 -5.578 1 97.44 15 VAL B O 1
ATOM 1518 N N . THR B 1 16 ? 6.691 -31.484 -7.266 1 95.69 16 THR B N 1
ATOM 1519 C CA . THR B 1 16 ? 7.461 -32.625 -6.742 1 95.69 16 THR B CA 1
ATOM 1520 C C . THR B 1 16 ? 8.953 -32.281 -6.719 1 95.69 16 THR B C 1
ATOM 1522 O O . THR B 1 16 ? 9.383 -31.281 -7.297 1 95.69 16 THR B O 1
ATOM 1525 N N . ARG B 1 17 ? 9.711 -33.094 -6.078 1 96.38 17 ARG B N 1
ATOM 1526 C CA . ARG B 1 17 ? 11.148 -32.875 -5.961 1 96.38 17 ARG B CA 1
ATOM 1527 C C . ARG B 1 17 ? 11.82 -32.906 -7.328 1 96.38 17 ARG B C 1
ATOM 1529 O O . ARG B 1 17 ? 12.844 -32.281 -7.543 1 96.38 17 ARG B O 1
ATOM 1536 N N . ALA B 1 18 ? 11.211 -33.625 -8.234 1 96.25 18 ALA B N 1
ATOM 1537 C CA . ALA B 1 18 ? 11.773 -33.75 -9.57 1 96.25 18 ALA B CA 1
ATOM 1538 C C . ALA B 1 18 ? 11.82 -32.406 -10.289 1 96.25 18 ALA B C 1
ATOM 1540 O O . ALA B 1 18 ? 12.641 -32.219 -11.195 1 96.25 18 ALA B O 1
ATOM 1541 N N . GLU B 1 19 ? 11.016 -31.453 -9.852 1 96.69 19 GLU B N 1
ATOM 1542 C CA . GLU B 1 19 ? 10.906 -30.172 -10.562 1 96.69 19 GLU B CA 1
ATOM 1543 C C . GLU B 1 19 ? 11.805 -29.109 -9.938 1 96.69 19 GLU B C 1
ATOM 1545 O O . GLU B 1 19 ? 11.711 -27.938 -10.281 1 96.69 19 GLU B O 1
ATOM 1550 N N . THR B 1 20 ? 12.68 -29.531 -9.031 1 98.19 20 THR B N 1
ATOM 1551 C CA . THR B 1 20 ? 13.523 -28.594 -8.305 1 98.19 20 THR B CA 1
ATOM 1552 C C . THR B 1 20 ? 14.328 -27.734 -9.273 1 98.19 20 THR B C 1
ATOM 1554 O O . THR B 1 20 ? 14.375 -26.5 -9.125 1 98.19 20 THR B O 1
ATOM 1557 N N . PRO B 1 21 ? 14.891 -28.312 -10.375 1 97.75 21 PRO B N 1
ATOM 1558 C CA . PRO B 1 21 ? 15.656 -27.453 -11.289 1 97.75 21 PRO B CA 1
ATOM 1559 C C . PRO B 1 21 ? 14.789 -26.406 -11.984 1 97.75 21 PRO B C 1
ATOM 1561 O O . PRO B 1 21 ? 15.234 -25.281 -12.18 1 97.75 21 PRO B O 1
ATOM 1564 N N . GLU B 1 22 ? 13.594 -26.766 -12.352 1 97.44 22 GLU B N 1
ATOM 1565 C CA . GLU B 1 22 ? 12.695 -25.828 -13.023 1 97.44 22 GLU B CA 1
ATOM 1566 C C . GLU B 1 22 ? 12.25 -24.719 -12.086 1 97.44 22 GLU B C 1
ATOM 1568 O O . GLU B 1 22 ? 12.172 -23.547 -12.484 1 97.44 22 GLU B O 1
ATOM 1573 N N . ILE B 1 23 ? 12.016 -25.109 -10.852 1 98.31 23 ILE B N 1
ATOM 1574 C CA . ILE B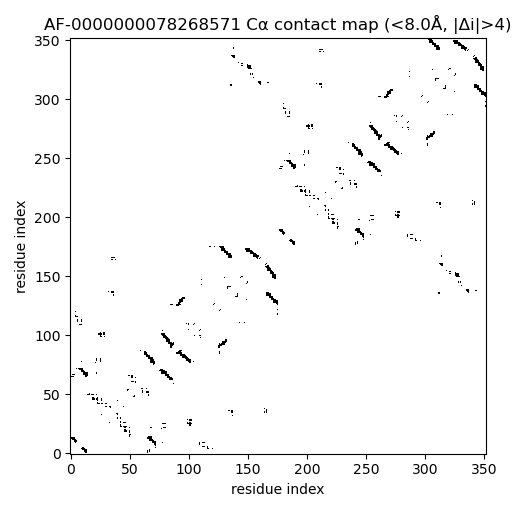 1 23 ? 11.609 -24.125 -9.859 1 98.31 23 ILE B CA 1
ATOM 1575 C C . ILE B 1 23 ? 12.758 -23.156 -9.594 1 98.31 23 ILE B C 1
ATOM 1577 O O . ILE B 1 23 ? 12.555 -21.938 -9.516 1 98.31 23 ILE B O 1
ATOM 1581 N N . GLU B 1 24 ? 13.906 -23.719 -9.516 1 98.31 24 GLU B N 1
ATOM 1582 C CA . GLU B 1 24 ? 15.094 -22.891 -9.336 1 98.31 24 GLU B CA 1
ATOM 1583 C C . GLU B 1 24 ? 15.25 -21.891 -10.484 1 98.31 24 GLU B C 1
ATOM 1585 O O . GLU B 1 24 ? 15.586 -20.734 -10.266 1 98.31 24 GLU B O 1
ATOM 1590 N N . ALA B 1 25 ? 14.992 -22.375 -11.68 1 97.88 25 ALA B N 1
ATOM 1591 C CA . ALA B 1 25 ? 15.117 -21.531 -12.867 1 97.88 25 ALA B CA 1
ATOM 1592 C C . ALA B 1 25 ? 14.117 -20.375 -12.82 1 97.88 25 ALA B C 1
ATOM 1594 O O . ALA B 1 25 ? 14.43 -19.25 -13.234 1 97.88 25 ALA B O 1
ATOM 1595 N N . VAL B 1 26 ? 12.914 -20.625 -12.352 1 98.19 26 VAL B N 1
ATOM 1596 C CA . VAL B 1 26 ? 11.906 -19.578 -12.227 1 98.19 26 VAL B CA 1
ATOM 1597 C C . VAL B 1 26 ? 12.398 -18.5 -11.266 1 98.19 26 VAL B C 1
ATOM 1599 O O . VAL B 1 26 ? 12.359 -17.312 -11.586 1 98.19 26 VAL B O 1
ATOM 1602 N N . TYR B 1 27 ? 12.938 -18.938 -10.109 1 97.5 27 TYR B N 1
ATOM 1603 C CA . TYR B 1 27 ? 13.461 -17.984 -9.148 1 97.5 27 TYR B CA 1
ATOM 1604 C C . TYR B 1 27 ? 14.641 -17.203 -9.727 1 97.5 27 TYR B C 1
ATOM 1606 O O . TYR B 1 27 ? 14.727 -15.992 -9.57 1 97.5 27 TYR B O 1
ATOM 1614 N N . ALA B 1 28 ? 15.484 -17.922 -10.414 1 96.94 28 ALA B N 1
ATOM 1615 C CA . ALA B 1 28 ? 16.672 -17.281 -10.984 1 96.94 28 ALA B CA 1
ATOM 1616 C C . ALA B 1 28 ? 16.281 -16.234 -12.016 1 96.94 28 ALA B C 1
ATOM 1618 O O . ALA B 1 28 ? 16.969 -15.203 -12.148 1 96.94 28 ALA B O 1
ATOM 1619 N N . GLY B 1 29 ? 15.234 -16.531 -12.727 1 96.19 29 GLY B N 1
ATOM 1620 C CA . GLY B 1 29 ? 14.75 -15.578 -13.711 1 96.19 29 GLY B CA 1
ATOM 1621 C C . GLY B 1 29 ? 14.148 -14.328 -13.094 1 96.19 29 GLY B C 1
ATOM 1622 O O . GLY B 1 29 ? 13.906 -13.336 -13.789 1 96.19 29 GLY B O 1
ATOM 1623 N N . ASN B 1 30 ? 13.93 -14.367 -11.789 1 96.31 30 ASN B N 1
ATOM 1624 C CA . ASN B 1 30 ? 13.359 -13.242 -11.055 1 96.31 30 ASN B CA 1
ATOM 1625 C C . ASN B 1 30 ? 14.328 -12.695 -10.016 1 96.31 30 ASN B C 1
ATOM 1627 O O . ASN B 1 30 ? 13.914 -12.133 -9 1 96.31 30 ASN B O 1
ATOM 1631 N N . ARG B 1 31 ? 15.57 -12.844 -10.273 1 93.81 31 ARG B N 1
ATOM 1632 C CA . ARG B 1 31 ? 16.609 -12.57 -9.289 1 93.81 31 ARG B CA 1
ATOM 1633 C C . ARG B 1 31 ? 16.578 -11.117 -8.844 1 93.81 31 ARG B C 1
ATOM 1635 O O . ARG B 1 31 ? 16.703 -10.82 -7.648 1 93.81 31 ARG B O 1
ATOM 1642 N N . GLU B 1 32 ? 16.438 -10.195 -9.703 1 91.88 32 GLU B N 1
ATOM 1643 C CA . GLU B 1 32 ? 16.422 -8.781 -9.352 1 91.88 32 GLU B CA 1
ATOM 1644 C C . GLU B 1 32 ? 15.289 -8.453 -8.391 1 91.88 32 GLU B C 1
ATOM 1646 O O . GLU B 1 32 ? 15.469 -7.699 -7.434 1 91.88 32 GLU B O 1
ATOM 1651 N N . LEU B 1 33 ? 14.172 -9.016 -8.68 1 93.44 33 LEU B N 1
ATOM 1652 C CA . LEU B 1 33 ? 13.031 -8.82 -7.801 1 93.44 33 LEU B CA 1
ATOM 1653 C C . LEU B 1 33 ? 13.266 -9.461 -6.438 1 93.44 33 LEU B C 1
ATOM 1655 O O . LEU B 1 33 ? 12.969 -8.859 -5.402 1 93.44 33 LEU B O 1
ATOM 1659 N N . LEU B 1 34 ? 13.797 -10.656 -6.449 1 94.69 34 LEU B N 1
ATOM 1660 C CA . LEU B 1 34 ? 14.07 -11.359 -5.199 1 94.69 34 LEU B CA 1
ATOM 1661 C C . LEU B 1 34 ? 14.984 -10.531 -4.301 1 94.69 34 LEU B C 1
ATOM 1663 O O . LEU B 1 34 ? 14.758 -10.445 -3.092 1 94.69 34 LEU B O 1
ATOM 1667 N N . LEU B 1 35 ? 15.961 -9.867 -4.867 1 91.25 35 LEU B N 1
ATOM 1668 C CA . LEU B 1 35 ? 16.906 -9.031 -4.133 1 91.25 35 LEU B CA 1
ATOM 1669 C C . LEU B 1 35 ? 16.203 -7.84 -3.498 1 91.25 35 LEU B C 1
ATOM 1671 O O . LEU B 1 35 ? 16.578 -7.398 -2.41 1 91.25 35 LEU B O 1
ATOM 1675 N N . LEU B 1 36 ? 15.18 -7.395 -4.148 1 90.75 36 LEU B N 1
ATOM 1676 C CA . LEU B 1 36 ? 14.422 -6.242 -3.68 1 90.75 36 LEU B CA 1
ATOM 1677 C C . LEU B 1 36 ? 13.492 -6.629 -2.537 1 90.75 36 LEU B C 1
ATOM 1679 O O . LEU B 1 36 ? 13.219 -5.82 -1.649 1 90.75 36 LEU B O 1
ATOM 1683 N N . LEU B 1 37 ? 13.086 -7.84 -2.469 1 90.19 37 LEU B N 1
ATOM 1684 C CA . LEU B 1 37 ? 11.984 -8.242 -1.603 1 90.19 37 LEU B CA 1
ATOM 1685 C C . LEU B 1 37 ? 12.5 -8.867 -0.313 1 90.19 37 LEU B C 1
ATOM 1687 O O . LEU B 1 37 ? 11.805 -8.859 0.708 1 90.19 37 LEU B O 1
ATOM 1691 N N . ASP B 1 38 ? 13.578 -9.461 -0.439 1 86.69 38 ASP B N 1
ATOM 1692 C CA . ASP B 1 38 ? 13.992 -10.234 0.728 1 86.69 38 ASP B CA 1
ATOM 1693 C C . ASP B 1 38 ? 15.516 -10.281 0.845 1 86.69 38 ASP B C 1
ATOM 1695 O O . ASP B 1 38 ? 16.219 -10.211 -0.161 1 86.69 38 ASP B O 1
ATOM 1699 N N . ARG B 1 39 ? 15.844 -10.5 2.084 1 81.5 39 ARG B N 1
ATOM 1700 C CA . ARG B 1 39 ? 17.266 -10.695 2.355 1 81.5 39 ARG B CA 1
ATOM 1701 C C . ARG B 1 39 ? 17.719 -12.086 1.927 1 81.5 39 ARG B C 1
ATOM 1703 O O . ARG B 1 39 ? 18.828 -12.258 1.438 1 81.5 39 ARG B O 1
ATOM 1710 N N . GLU B 1 40 ? 16.859 -13.047 2.176 1 85.69 40 GLU B N 1
ATOM 1711 C CA . GLU B 1 40 ? 17.109 -14.398 1.664 1 85.69 40 GLU B CA 1
ATOM 1712 C C . GLU B 1 40 ? 16.594 -14.547 0.235 1 85.69 40 GLU B C 1
ATOM 1714 O O . GLU B 1 40 ? 15.391 -14.727 0.018 1 85.69 40 GLU B O 1
ATOM 1719 N N . ASN B 1 41 ? 17.547 -14.469 -0.709 1 89.38 41 ASN B N 1
ATOM 1720 C CA . ASN B 1 41 ? 17.125 -14.359 -2.1 1 89.38 41 ASN B CA 1
ATOM 1721 C C . ASN B 1 41 ? 17.875 -15.328 -3 1 89.38 41 ASN B C 1
ATOM 1723 O O 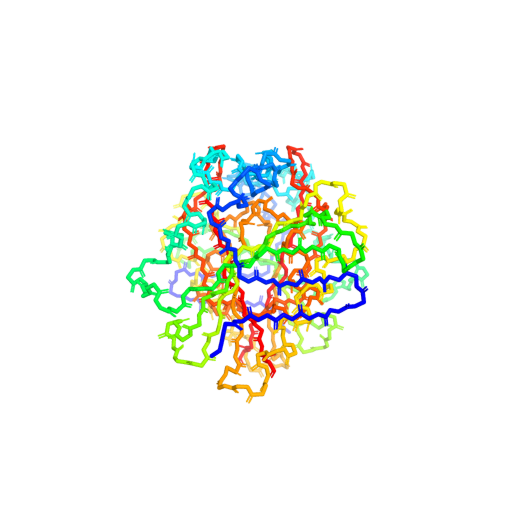. ASN B 1 41 ? 18.031 -15.086 -4.199 1 89.38 41 ASN B O 1
ATOM 1727 N N . ASP B 1 42 ? 18.375 -16.453 -2.373 1 95.19 42 ASP B N 1
ATOM 1728 C CA . ASP B 1 42 ? 19.156 -17.422 -3.135 1 95.19 42 ASP B CA 1
ATOM 1729 C C . ASP B 1 42 ? 18.266 -18.438 -3.84 1 95.19 42 ASP B C 1
ATOM 1731 O O . ASP B 1 42 ? 17.641 -19.266 -3.191 1 95.19 42 ASP B O 1
ATOM 1735 N N . PRO B 1 43 ? 18.344 -18.5 -5.18 1 97.06 43 PRO B N 1
ATOM 1736 C CA . PRO B 1 43 ? 17.391 -19.312 -5.938 1 97.06 43 PRO B CA 1
ATOM 1737 C C . PRO B 1 43 ? 17.453 -20.797 -5.594 1 97.06 43 PRO B C 1
ATOM 1739 O O . PRO B 1 43 ? 16.422 -21.438 -5.387 1 97.06 43 PRO B O 1
ATOM 1742 N N . PRO B 1 44 ? 18.609 -21.359 -5.469 1 97.31 44 PRO B N 1
ATOM 1743 C CA . PRO B 1 44 ? 18.641 -22.781 -5.098 1 97.31 44 PRO B CA 1
ATOM 1744 C C . PRO B 1 44 ? 18.016 -23.047 -3.734 1 97.31 44 PRO B C 1
ATOM 1746 O O . PRO B 1 44 ? 17.312 -24.047 -3.564 1 97.31 44 PRO B O 1
ATOM 1749 N N . VAL B 1 45 ? 18.266 -22.219 -2.791 1 97.25 45 VAL B N 1
ATOM 1750 C CA . VAL B 1 45 ? 17.703 -22.375 -1.45 1 97.25 45 VAL B CA 1
ATOM 1751 C C . VAL B 1 45 ? 16.188 -22.219 -1.494 1 97.25 45 VAL B C 1
ATOM 1753 O O . VAL B 1 45 ? 15.461 -23.031 -0.918 1 97.25 45 VAL B O 1
ATOM 1756 N N . LEU B 1 46 ? 15.75 -21.25 -2.219 1 97.5 46 LEU B N 1
ATOM 1757 C CA . LEU B 1 46 ? 14.32 -20.984 -2.334 1 97.5 46 LEU B CA 1
ATOM 1758 C C . LEU B 1 46 ? 13.617 -22.156 -3.025 1 97.5 46 LEU B C 1
ATOM 1760 O O . LEU B 1 46 ? 12.531 -22.562 -2.609 1 97.5 46 LEU B O 1
ATOM 1764 N N . ALA B 1 47 ? 14.242 -22.641 -4.047 1 98.25 47 ALA B N 1
ATOM 1765 C CA . ALA B 1 47 ? 13.664 -23.766 -4.793 1 98.25 47 ALA B CA 1
ATOM 1766 C C . ALA B 1 47 ? 13.508 -24.984 -3.908 1 98.25 47 ALA B C 1
ATOM 1768 O O . ALA B 1 47 ? 12.461 -25.641 -3.91 1 98.25 47 ALA B O 1
ATOM 1769 N N . ARG B 1 48 ? 14.523 -25.25 -3.121 1 97.38 48 ARG B N 1
ATOM 1770 C CA . ARG B 1 48 ? 14.469 -26.391 -2.211 1 97.38 48 ARG B CA 1
ATOM 1771 C C . ARG B 1 48 ? 13.367 -26.203 -1.176 1 97.38 48 ARG B C 1
ATOM 1773 O O . ARG B 1 48 ? 12.586 -27.125 -0.929 1 97.38 48 ARG B O 1
ATOM 1780 N N . ARG B 1 49 ? 13.297 -25.047 -0.602 1 96.44 49 ARG B N 1
ATOM 1781 C CA . ARG B 1 49 ? 12.273 -24.75 0.395 1 96.44 49 ARG B CA 1
ATOM 1782 C C . ARG B 1 49 ? 10.875 -24.906 -0.195 1 96.44 49 ARG B C 1
ATOM 1784 O O . ARG B 1 49 ? 9.984 -25.453 0.452 1 96.44 49 ARG B O 1
ATOM 1791 N N . PHE B 1 50 ? 10.758 -24.469 -1.383 1 97.69 50 PHE B N 1
ATOM 1792 C CA . PHE B 1 50 ? 9.469 -24.531 -2.059 1 97.69 50 PHE B CA 1
ATOM 1793 C C . PHE B 1 50 ? 9.047 -25.969 -2.312 1 97.69 50 PHE B C 1
ATOM 1795 O O . PHE B 1 50 ? 7.941 -26.375 -1.947 1 97.69 50 PHE B O 1
ATOM 1802 N N . VAL B 1 51 ? 9.914 -26.797 -2.918 1 97.5 51 VAL B N 1
ATOM 1803 C CA . VAL B 1 51 ? 9.555 -28.156 -3.328 1 97.5 51 VAL B CA 1
ATOM 1804 C C . VAL B 1 51 ? 9.391 -29.031 -2.098 1 97.5 51 VAL B C 1
ATOM 1806 O O . VAL B 1 51 ? 8.648 -30.016 -2.129 1 97.5 51 VAL B O 1
ATOM 1809 N N . GLU B 1 52 ? 10.047 -28.594 -1.025 1 95.5 52 GLU B N 1
ATOM 1810 C CA . GLU B 1 52 ? 9.969 -29.375 0.205 1 95.5 52 GLU B CA 1
ATOM 1811 C C . GLU B 1 52 ? 8.859 -28.859 1.117 1 95.5 52 GLU B C 1
ATOM 1813 O O . GLU B 1 52 ? 8.719 -29.312 2.252 1 95.5 52 GLU B O 1
ATOM 1818 N N . HIS B 1 53 ? 8.148 -27.906 0.685 1 95.31 53 HIS B N 1
ATOM 1819 C CA . HIS B 1 53 ? 7.023 -27.344 1.416 1 95.31 53 HIS B CA 1
ATOM 1820 C C . HIS B 1 53 ? 7.469 -26.781 2.762 1 95.31 53 HIS B C 1
ATOM 1822 O O . HIS B 1 53 ? 6.824 -27.016 3.785 1 95.31 53 HIS B O 1
ATOM 1828 N N . GLN B 1 54 ? 8.57 -26.016 2.666 1 93.81 54 GLN B N 1
ATOM 1829 C CA . GLN B 1 54 ? 9.125 -25.422 3.879 1 93.81 54 GLN B CA 1
ATOM 1830 C C . GLN B 1 54 ? 8.945 -23.906 3.877 1 93.81 54 GLN B C 1
ATOM 1832 O O . GLN B 1 54 ? 9.43 -23.219 4.781 1 93.81 54 GLN B O 1
ATOM 1837 N N . ASN B 1 55 ? 8.312 -23.406 2.885 1 93.44 55 ASN B N 1
ATOM 1838 C CA . ASN B 1 55 ? 8.023 -21.984 2.836 1 93.44 55 ASN B CA 1
ATOM 1839 C C . ASN B 1 55 ? 6.754 -21.641 3.605 1 93.44 55 ASN B C 1
ATOM 1841 O O . ASN B 1 55 ? 5.844 -21 3.064 1 93.44 55 ASN B O 1
ATOM 1845 N N . LEU B 1 56 ? 6.727 -21.953 4.844 1 90.5 56 LEU B N 1
ATOM 1846 C CA . LEU B 1 56 ? 5.562 -21.797 5.711 1 90.5 56 LEU B CA 1
ATOM 1847 C C . LEU B 1 56 ? 5.527 -20.406 6.34 1 90.5 56 LEU B C 1
ATOM 1849 O O . LEU B 1 56 ? 6.578 -19.812 6.613 1 90.5 56 LEU B O 1
ATOM 1853 N N . PRO B 1 57 ? 4.324 -19.891 6.531 1 83.19 57 PRO B N 1
ATOM 1854 C CA . PRO B 1 57 ? 4.25 -18.719 7.414 1 83.19 57 PRO B CA 1
ATOM 1855 C C . PRO B 1 57 ? 4.613 -19.062 8.859 1 83.19 57 PRO B C 1
ATOM 1857 O O . PRO B 1 57 ? 4.727 -20.234 9.219 1 83.19 57 PRO B O 1
ATOM 1860 N N . PRO B 1 58 ? 4.848 -17.969 9.633 1 76.5 58 PRO B N 1
ATOM 1861 C CA . PRO B 1 58 ? 5.145 -18.25 11.039 1 76.5 58 PRO B CA 1
ATOM 1862 C C . PRO B 1 58 ? 4.066 -19.078 11.719 1 76.5 58 PRO B C 1
ATOM 1864 O O . PRO B 1 58 ? 2.877 -18.766 11.609 1 76.5 58 PRO B O 1
ATOM 1867 N N . ARG B 1 59 ? 4.328 -20.172 12.383 1 78.38 59 ARG B N 1
ATOM 1868 C CA . ARG B 1 59 ? 3.473 -21.109 13.117 1 78.38 59 ARG B CA 1
ATOM 1869 C C . ARG B 1 59 ? 2.469 -21.781 12.18 1 78.38 59 ARG B C 1
ATOM 1871 O O . ARG B 1 59 ? 1.365 -22.125 12.602 1 78.38 59 ARG B O 1
ATOM 1878 N N . GLY B 1 60 ? 2.938 -21.859 10.93 1 83.44 60 GLY B N 1
ATOM 1879 C CA . GLY B 1 60 ? 2.053 -22.484 9.961 1 83.44 60 GLY B CA 1
ATOM 1880 C C . GLY B 1 60 ? 2.098 -24 9.992 1 83.44 60 GLY B C 1
ATOM 1881 O O . GLY B 1 60 ? 3.09 -24.578 10.422 1 83.44 60 GLY B O 1
ATOM 1882 N N . CYS B 1 61 ? 1.039 -24.594 9.508 1 86.69 61 CYS B N 1
ATOM 1883 C CA . CYS B 1 61 ? 0.915 -26.047 9.391 1 86.69 61 CYS B CA 1
ATOM 1884 C C . CYS B 1 61 ? 1.226 -26.5 7.977 1 86.69 61 CYS B C 1
ATOM 1886 O O . CYS B 1 61 ? 0.632 -26.016 7.012 1 86.69 61 CYS B O 1
ATOM 1888 N N . PRO B 1 62 ? 2.09 -27.484 7.832 1 87.5 62 PRO B N 1
ATOM 1889 C CA . PRO B 1 62 ? 2.467 -27.969 6.5 1 87.5 62 PRO B CA 1
ATOM 1890 C C . PRO B 1 62 ? 1.275 -28.5 5.707 1 87.5 62 PRO B C 1
ATOM 1892 O O . PRO B 1 62 ? 1.229 -28.359 4.48 1 87.5 62 PRO B O 1
ATOM 1895 N N . SER B 1 63 ? 0.354 -29.094 6.383 1 88.12 63 SER B N 1
ATOM 1896 C CA . SER B 1 63 ? -0.779 -29.703 5.691 1 88.12 63 SER B CA 1
ATOM 1897 C C . SER B 1 63 ? -1.656 -28.641 5.031 1 88.12 63 SER B C 1
ATOM 1899 O O . SER B 1 63 ? -2.482 -28.953 4.172 1 88.12 63 SER B O 1
ATOM 1901 N N . SER B 1 64 ? -1.448 -27.359 5.375 1 92.44 64 SER B N 1
ATOM 1902 C CA . SER B 1 64 ? -2.248 -26.266 4.836 1 92.44 64 SER B CA 1
ATOM 1903 C C . SER B 1 64 ? -1.524 -25.562 3.691 1 92.44 64 SER B C 1
ATOM 1905 O O . SER B 1 64 ? -2.068 -24.656 3.078 1 92.44 64 SER B O 1
ATOM 1907 N N . LEU B 1 65 ? -0.306 -26 3.428 1 95.19 65 LEU B N 1
ATOM 1908 C CA . LEU B 1 65 ? 0.503 -25.406 2.365 1 95.19 65 LEU B CA 1
ATOM 1909 C C . LEU B 1 65 ? 0.389 -26.219 1.081 1 95.19 65 LEU B C 1
ATOM 1911 O O . LEU B 1 65 ? 0.525 -27.453 1.103 1 95.19 65 LEU B O 1
ATOM 1915 N N . HIS B 1 66 ? 0.117 -25.516 0.002 1 96.12 66 HIS B N 1
ATOM 1916 C CA . HIS B 1 66 ? -0.036 -26.109 -1.319 1 96.12 66 HIS B CA 1
ATOM 1917 C C . HIS B 1 66 ? 0.835 -25.406 -2.35 1 96.12 66 HIS B C 1
ATOM 1919 O O . HIS B 1 66 ? 0.48 -24.328 -2.832 1 96.12 66 HIS B O 1
ATOM 1925 N N . ASN B 1 67 ? 1.941 -26.031 -2.643 1 97.75 67 ASN B N 1
ATOM 1926 C CA . ASN B 1 67 ? 2.846 -25.484 -3.652 1 97.75 67 ASN B CA 1
ATOM 1927 C C . ASN B 1 67 ? 2.586 -26.109 -5.023 1 97.75 67 ASN B C 1
ATOM 1929 O O . ASN B 1 67 ? 2.566 -27.328 -5.16 1 97.75 67 ASN B O 1
ATOM 1933 N N . LEU B 1 68 ? 2.365 -25.219 -6.016 1 98.19 68 LEU B N 1
ATOM 1934 C CA . LEU B 1 68 ? 1.997 -25.672 -7.352 1 98.19 68 LEU B CA 1
ATOM 1935 C C . LEU B 1 68 ? 3.031 -25.234 -8.383 1 98.19 68 LEU B C 1
ATOM 1937 O O . LEU B 1 68 ? 3.576 -24.141 -8.289 1 98.19 68 LEU B O 1
ATOM 1941 N N . ILE B 1 69 ? 3.275 -26.109 -9.328 1 97.94 69 ILE B N 1
ATOM 1942 C CA . ILE B 1 69 ? 4.016 -25.75 -10.531 1 97.94 69 ILE B CA 1
ATOM 1943 C C . ILE B 1 69 ? 3.037 -25.422 -11.656 1 97.94 69 ILE B C 1
ATOM 1945 O O . ILE B 1 69 ? 2.02 -26.094 -11.82 1 97.94 69 ILE B O 1
ATOM 1949 N N . LEU B 1 70 ? 3.252 -24.359 -12.367 1 98.12 70 LEU B N 1
ATOM 1950 C CA . LEU B 1 70 ? 2.434 -23.922 -13.5 1 98.12 70 LEU B CA 1
ATOM 1951 C C . LEU B 1 70 ? 3.104 -24.297 -14.82 1 98.12 70 LEU B C 1
ATOM 1953 O O . LEU B 1 70 ? 4.254 -23.922 -15.055 1 98.12 70 LEU B O 1
ATOM 1957 N N . ARG B 1 71 ? 2.354 -24.953 -15.68 1 97.25 71 ARG B N 1
ATOM 1958 C CA . ARG B 1 71 ? 2.881 -25.391 -16.969 1 97.25 71 ARG B CA 1
ATOM 1959 C C . ARG B 1 71 ? 1.937 -25 -18.109 1 97.25 71 ARG B C 1
ATOM 1961 O O . ARG B 1 71 ? 0.747 -24.781 -17.875 1 97.25 71 ARG B O 1
ATOM 1968 N N . GLU B 1 72 ? 2.525 -24.891 -19.234 1 95.19 72 GLU B N 1
ATOM 1969 C CA . GLU B 1 72 ? 1.673 -24.859 -20.406 1 95.19 72 GLU B CA 1
ATOM 1970 C C . GLU B 1 72 ? 0.959 -26.188 -20.609 1 95.19 72 GLU B C 1
ATOM 1972 O O . GLU B 1 72 ? 1.575 -27.25 -20.5 1 95.19 72 GLU B O 1
ATOM 1977 N N . PRO 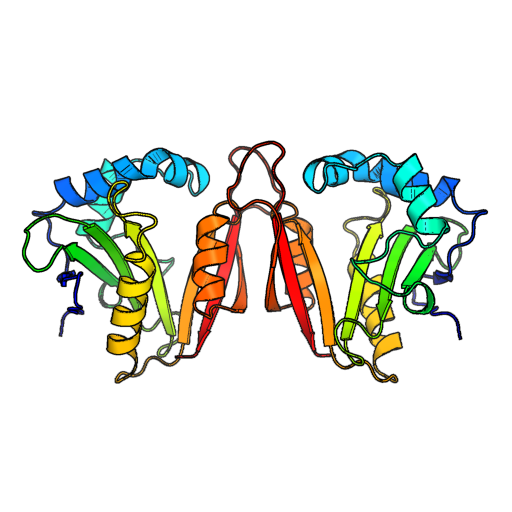B 1 73 ? -0.314 -26.109 -20.938 1 91.56 73 PRO B N 1
ATOM 1978 C CA . PRO B 1 73 ? -1.074 -27.359 -21.062 1 91.56 73 PRO B CA 1
ATOM 1979 C C . PRO B 1 73 ? -0.542 -28.266 -22.172 1 91.56 73 PRO B C 1
ATOM 1981 O O . PRO B 1 73 ? -0.583 -29.484 -22.047 1 91.56 73 PRO B O 1
ATOM 1984 N N . MET B 1 74 ? -0.123 -27.703 -23.266 1 86.38 74 MET B N 1
ATOM 1985 C CA . MET B 1 74 ? 0.233 -28.516 -24.422 1 86.38 74 MET B CA 1
ATOM 1986 C C . MET B 1 74 ? 1.735 -28.781 -24.469 1 86.38 74 MET B C 1
ATOM 1988 O O . MET B 1 74 ? 2.201 -29.641 -25.219 1 86.38 74 MET B O 1
ATOM 1992 N N . ASP B 1 75 ? 2.428 -27.969 -23.672 1 75.69 75 ASP B N 1
ATOM 1993 C CA . ASP B 1 75 ? 3.879 -28.125 -23.609 1 75.69 75 ASP B CA 1
ATOM 1994 C C . ASP B 1 75 ? 4.34 -28.328 -22.172 1 75.69 75 ASP B C 1
ATOM 1996 O O . ASP B 1 75 ? 3.531 -28.281 -21.234 1 75.69 75 ASP B O 1
ATOM 2000 N N . SER B 1 76 ? 5.473 -29.094 -21.922 1 81.62 76 SER B N 1
ATOM 2001 C CA . SER B 1 76 ? 6.027 -29.406 -20.609 1 81.62 76 SER B CA 1
ATOM 2002 C C . SER B 1 76 ? 6.836 -28.25 -20.062 1 81.62 76 SER B C 1
ATOM 2004 O O . SER B 1 76 ? 7.52 -28.375 -19.047 1 81.62 76 SER B O 1
ATOM 2006 N N . ASP B 1 77 ? 6.531 -27.062 -20.688 1 91.12 77 ASP B N 1
ATOM 2007 C CA . ASP B 1 77 ? 7.332 -25.922 -20.234 1 91.12 77 ASP B CA 1
ATOM 2008 C C . ASP B 1 77 ? 6.785 -25.359 -18.922 1 91.12 77 ASP B C 1
ATOM 2010 O O . ASP B 1 77 ? 5.57 -25.219 -18.766 1 91.12 77 ASP B O 1
ATOM 2014 N N . VAL B 1 78 ? 7.672 -25.125 -18.031 1 96 78 VAL B N 1
ATOM 2015 C CA . VAL B 1 78 ? 7.297 -24.531 -16.75 1 96 78 VAL B CA 1
ATOM 2016 C C . VAL B 1 78 ? 7.125 -23.031 -16.906 1 96 78 VAL B C 1
ATOM 2018 O O . VAL B 1 78 ? 8.047 -22.328 -17.344 1 96 78 VAL B O 1
ATOM 2021 N N . ILE B 1 79 ? 5.922 -22.516 -16.578 1 96.94 79 ILE B N 1
ATOM 2022 C CA . ILE B 1 79 ? 5.543 -21.125 -16.719 1 96.94 79 ILE B CA 1
ATOM 2023 C C . ILE B 1 79 ? 5.871 -20.359 -15.438 1 96.94 79 ILE B C 1
ATOM 2025 O O . ILE B 1 79 ? 6.156 -19.156 -15.477 1 96.94 79 ILE B O 1
ATOM 2029 N N . GLY B 1 80 ? 5.727 -21.078 -14.359 1 98.38 80 GLY B N 1
ATOM 2030 C CA . GLY B 1 80 ? 5.891 -20.406 -13.086 1 98.38 80 GLY B CA 1
ATOM 2031 C C . GLY B 1 80 ? 5.566 -21.281 -11.898 1 98.38 80 GLY B C 1
ATOM 2032 O O . GLY B 1 80 ? 5.609 -22.516 -12 1 98.38 80 GLY B O 1
ATOM 2033 N N . LEU B 1 81 ? 5.402 -20.672 -10.773 1 98.69 81 LEU B N 1
ATOM 2034 C CA . LEU B 1 81 ? 5.074 -21.375 -9.539 1 98.69 81 LEU B CA 1
ATOM 2035 C C . LEU B 1 81 ? 4.086 -20.562 -8.703 1 98.69 81 LEU B C 1
ATOM 2037 O O . LEU B 1 81 ? 3.949 -19.359 -8.898 1 98.69 81 LEU B O 1
ATOM 2041 N N . LEU B 1 82 ? 3.359 -21.203 -7.898 1 98.44 82 LEU B N 1
ATOM 2042 C CA . LEU B 1 82 ? 2.328 -20.609 -7.051 1 98.44 82 LEU B CA 1
ATOM 2043 C C . LEU B 1 82 ? 2.256 -21.328 -5.707 1 98.44 82 LEU B C 1
ATOM 2045 O O . LEU B 1 82 ? 2.316 -22.562 -5.648 1 98.44 82 LEU B O 1
ATOM 2049 N N . SER B 1 83 ? 2.262 -20.578 -4.637 1 97.38 83 SER B N 1
ATOM 2050 C CA . SER B 1 83 ? 2.068 -21.141 -3.303 1 97.38 83 SER B CA 1
ATOM 2051 C C . SER B 1 83 ? 0.752 -20.672 -2.691 1 97.38 83 SER B C 1
ATOM 2053 O O . SER B 1 83 ? 0.436 -19.484 -2.734 1 97.38 83 SER B O 1
ATOM 2055 N N . LEU B 1 84 ? 0.007 -21.578 -2.166 1 96.56 84 LEU B N 1
ATOM 2056 C CA . LEU B 1 84 ? -1.277 -21.312 -1.52 1 96.56 84 LEU B CA 1
ATOM 2057 C C . LEU B 1 84 ? -1.292 -21.891 -0.103 1 96.56 84 LEU B C 1
ATOM 2059 O O . LEU B 1 84 ? -0.898 -23.031 0.118 1 96.56 84 LEU B O 1
ATOM 2063 N N . TYR B 1 85 ? -1.637 -21.078 0.837 1 95.19 85 TYR B N 1
ATOM 2064 C CA . TYR B 1 85 ? -1.845 -21.5 2.217 1 95.19 85 TYR B CA 1
ATOM 2065 C C . TYR B 1 85 ? -3.309 -21.359 2.615 1 95.19 85 TYR B C 1
ATOM 2067 O O . TYR B 1 85 ? -3.906 -20.297 2.451 1 95.19 85 TYR B O 1
ATOM 2075 N N . THR B 1 86 ? -3.938 -22.391 3.105 1 93.19 86 THR B N 1
ATOM 2076 C CA . THR B 1 86 ? -5.363 -22.344 3.406 1 93.19 86 THR B CA 1
ATOM 2077 C C . THR B 1 86 ? -5.605 -22.484 4.906 1 93.19 86 THR B C 1
ATOM 2079 O O . THR B 1 86 ? -4.898 -23.234 5.586 1 93.19 86 THR B O 1
ATOM 2082 N N . GLY B 1 87 ? -6.66 -21.844 5.367 1 82.69 87 GLY B N 1
ATOM 2083 C CA . GLY B 1 87 ? -7.172 -22.047 6.711 1 82.69 87 GLY B CA 1
ATOM 2084 C C . GLY B 1 87 ? -6.418 -21.25 7.758 1 82.69 87 GLY B C 1
ATOM 2085 O O . GLY B 1 87 ? -6.41 -21.609 8.938 1 82.69 87 GLY B O 1
ATOM 2086 N N . TYR B 1 88 ? -5.555 -20.328 7.395 1 69.69 88 TYR B N 1
ATOM 2087 C CA . TYR B 1 88 ? -4.82 -19.453 8.297 1 69.69 88 TYR B CA 1
ATOM 2088 C C . TYR B 1 88 ? -4.957 -18 7.867 1 69.69 88 TYR B C 1
ATOM 2090 O O . TYR B 1 88 ? -4.898 -17.688 6.676 1 69.69 88 TYR B O 1
ATOM 2098 N N . PRO B 1 89 ? -5.047 -17.109 8.805 1 66.38 89 PRO B N 1
ATOM 2099 C CA . PRO B 1 89 ? -5.137 -17.25 10.258 1 66.38 89 PRO B CA 1
ATOM 2100 C C . PRO B 1 89 ? -6.5 -17.766 10.719 1 66.38 89 PRO B C 1
ATOM 2102 O O . PRO B 1 89 ? -6.641 -18.219 11.852 1 66.38 89 PRO B O 1
ATOM 2105 N N . LYS B 1 90 ? -7.406 -17.516 9.812 1 73.88 90 LYS B N 1
ATOM 2106 C CA . LYS B 1 90 ? -8.742 -18.062 10.062 1 73.88 90 LYS B CA 1
ATOM 2107 C C . LYS B 1 90 ? -9.07 -19.188 9.102 1 73.88 90 LYS B C 1
ATOM 2109 O O . LYS B 1 90 ? -8.516 -19.266 8 1 73.88 90 LYS B O 1
ATOM 2114 N N . GLY B 1 91 ? -9.938 -19.953 9.453 1 84.25 91 GLY B N 1
ATOM 2115 C CA . GLY B 1 91 ? -10.273 -21.141 8.688 1 84.25 91 GLY B CA 1
ATOM 2116 C C . GLY B 1 91 ? -10.828 -20.828 7.312 1 84.25 91 GLY B C 1
ATOM 2117 O O . GLY B 1 91 ? -10.742 -21.656 6.398 1 84.25 91 GLY B O 1
ATOM 2118 N N . ASP B 1 92 ? -11.297 -19.672 7.098 1 92.75 92 ASP B N 1
ATOM 2119 C CA . ASP B 1 92 ? -11.953 -19.359 5.832 1 92.75 92 ASP B CA 1
ATOM 2120 C C . ASP B 1 92 ? -11.109 -18.391 4.996 1 92.75 92 ASP B C 1
ATOM 2122 O O . ASP B 1 92 ? -11.625 -17.75 4.086 1 92.75 92 ASP B O 1
ATOM 2126 N N . VAL B 1 93 ? -9.844 -18.266 5.34 1 94.25 93 VAL B N 1
ATOM 2127 C CA . VAL B 1 93 ? -8.945 -17.359 4.633 1 94.25 93 VAL B CA 1
ATOM 2128 C C . VAL B 1 93 ? -7.875 -18.172 3.896 1 94.25 93 VAL B C 1
ATOM 2130 O O . VAL B 1 93 ? -7.281 -19.094 4.465 1 94.25 93 VAL B O 1
ATOM 2133 N N . ALA B 1 94 ? -7.723 -17.906 2.668 1 95.81 94 ALA B N 1
ATOM 2134 C CA . ALA B 1 94 ? -6.602 -18.406 1.883 1 95.81 94 ALA B CA 1
ATOM 2135 C C . ALA B 1 94 ? -5.531 -17.344 1.697 1 95.81 94 ALA B C 1
ATOM 2137 O O . ALA B 1 94 ? -5.84 -16.156 1.615 1 95.81 94 ALA B O 1
ATOM 2138 N N . TYR B 1 95 ? -4.316 -17.781 1.667 1 96.25 95 TYR B N 1
ATOM 2139 C CA . TYR B 1 95 ? -3.184 -16.875 1.482 1 96.25 95 TYR B CA 1
ATOM 2140 C C . TYR B 1 95 ? -2.354 -17.281 0.27 1 96.25 95 TYR B C 1
ATOM 2142 O O . TYR B 1 95 ? -1.872 -18.422 0.193 1 96.25 95 TYR B O 1
ATOM 2150 N N . VAL B 1 96 ? -2.26 -16.391 -0.704 1 96.94 96 VAL B N 1
ATOM 2151 C CA . VAL B 1 96 ? -1.319 -16.609 -1.796 1 96.94 96 VAL B CA 1
ATOM 2152 C C . VAL B 1 96 ? 0.069 -16.125 -1.393 1 96.94 96 VAL B C 1
ATOM 2154 O O . VAL B 1 96 ? 0.312 -14.914 -1.331 1 96.94 96 VAL B O 1
ATOM 2157 N N . GLY B 1 97 ? 0.95 -17.031 -1.193 1 95.5 97 GLY B N 1
ATOM 2158 C CA . GLY B 1 97 ? 2.273 -16.688 -0.694 1 95.5 97 GLY B CA 1
ATOM 2159 C C . GLY B 1 97 ? 3.234 -16.266 -1.789 1 95.5 97 GLY B C 1
ATOM 2160 O O . GLY B 1 97 ? 4.129 -15.453 -1.556 1 95.5 97 GLY B O 1
ATOM 2161 N N . GLU B 1 98 ? 3.055 -16.906 -2.932 1 96.38 98 GLU B N 1
ATOM 2162 C CA . GLU B 1 98 ? 3.936 -16.641 -4.066 1 96.38 98 GLU B CA 1
ATOM 2163 C C . GLU B 1 98 ? 3.205 -16.844 -5.391 1 96.38 98 GLU B C 1
ATOM 2165 O O . GLU B 1 98 ? 2.379 -17.75 -5.52 1 96.38 98 GLU B O 1
ATOM 2170 N N . LEU B 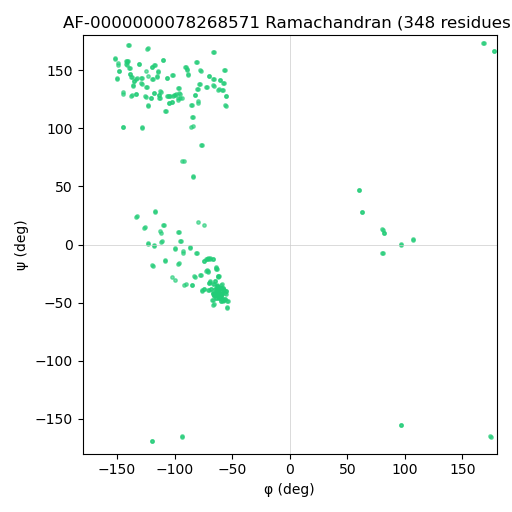1 99 ? 3.502 -16.062 -6.277 1 98.25 99 LEU B N 1
ATOM 2171 C CA . LEU B 1 99 ? 3.195 -16.219 -7.695 1 98.25 99 LEU B CA 1
ATOM 2172 C C . LEU B 1 99 ? 4.32 -15.656 -8.562 1 98.25 99 LEU B C 1
ATOM 2174 O O . LEU B 1 99 ? 4.473 -14.445 -8.672 1 98.25 99 LEU B O 1
ATOM 2178 N N . PHE B 1 100 ? 5.133 -16.516 -9.062 1 98.38 100 PHE B N 1
ATOM 2179 C CA . PHE B 1 100 ? 6.234 -16.125 -9.945 1 98.38 100 PHE B CA 1
ATOM 2180 C C . PHE B 1 100 ? 6.055 -16.75 -11.328 1 98.38 100 PHE B C 1
ATOM 2182 O O . PHE B 1 100 ? 5.719 -17.922 -11.453 1 98.38 100 PHE B O 1
ATOM 2189 N N . LEU B 1 101 ? 6.164 -15.953 -12.258 1 98.12 101 LEU B N 1
ATOM 2190 C CA . LEU B 1 101 ? 6.25 -16.422 -13.633 1 98.12 101 LEU B CA 1
ATOM 2191 C C . LEU B 1 101 ? 7.672 -16.281 -14.172 1 98.12 101 LEU B C 1
ATOM 2193 O O . LEU B 1 101 ? 8.367 -15.312 -13.852 1 98.12 101 LEU B O 1
ATOM 2197 N N . SER B 1 102 ? 8.055 -17.234 -14.969 1 96.25 102 SER B N 1
ATOM 2198 C CA . SER B 1 102 ? 9.32 -17.078 -15.672 1 96.25 102 SER B CA 1
ATOM 2199 C C . SER B 1 102 ? 9.328 -15.797 -16.5 1 96.25 102 SER B C 1
ATOM 2201 O O . SER B 1 102 ? 8.289 -15.359 -17 1 96.25 102 SER B O 1
ATOM 2203 N N . ALA B 1 103 ? 10.508 -15.266 -16.656 1 92.81 103 ALA B N 1
ATOM 2204 C CA . ALA B 1 103 ? 10.672 -13.961 -17.281 1 92.81 103 ALA B CA 1
ATOM 2205 C C . ALA B 1 103 ? 10.023 -13.938 -18.672 1 92.81 103 ALA B C 1
ATOM 2207 O O . ALA B 1 103 ? 9.367 -12.961 -19.031 1 92.81 103 ALA B O 1
ATOM 2208 N N . GLU B 1 104 ? 10.156 -14.992 -19.406 1 93 104 GLU B N 1
ATOM 2209 C CA . GLU B 1 104 ? 9.672 -15.047 -20.797 1 93 104 GLU B CA 1
ATOM 2210 C C . GLU B 1 104 ? 8.148 -15.109 -20.844 1 93 104 GLU B C 1
ATOM 2212 O O . GLU B 1 104 ? 7.551 -14.906 -21.891 1 93 104 GLU B O 1
ATOM 2217 N N . PHE B 1 105 ? 7.516 -15.367 -19.688 1 95.31 105 PHE B N 1
ATOM 2218 C CA . PHE B 1 105 ? 6.07 -15.531 -19.656 1 95.31 105 PHE B CA 1
ATOM 2219 C C . PHE B 1 105 ? 5.41 -14.383 -18.891 1 95.31 105 PHE B C 1
ATOM 2221 O O . PHE B 1 105 ? 4.227 -14.453 -18.562 1 95.31 105 PHE B O 1
ATOM 2228 N N . GLN B 1 106 ? 6.145 -13.367 -18.609 1 95.06 106 GLN B N 1
ATOM 2229 C CA . GLN B 1 106 ? 5.609 -12.227 -17.875 1 95.06 106 GLN B CA 1
ATOM 2230 C C . GLN B 1 106 ? 5.062 -11.172 -18.828 1 95.06 106 GLN B C 1
ATOM 2232 O O . GLN B 1 106 ? 5.441 -11.125 -20 1 95.06 106 GLN B O 1
ATOM 2237 N N . GLY B 1 107 ? 4.051 -10.383 -18.312 1 94.12 107 GLY B N 1
ATOM 2238 C CA . GLY B 1 107 ? 3.557 -9.234 -19.047 1 94.12 107 GLY B CA 1
ATOM 2239 C C . GLY B 1 107 ? 2.572 -9.602 -20.141 1 94.12 107 GLY B C 1
ATOM 2240 O O . GLY B 1 107 ? 2.258 -8.781 -21.016 1 94.12 107 GLY B O 1
ATOM 2241 N N . ILE B 1 108 ? 2.098 -10.852 -20.094 1 95.25 108 ILE B N 1
ATOM 2242 C CA . ILE B 1 108 ? 1.213 -11.258 -21.172 1 95.25 108 ILE B CA 1
ATOM 2243 C C . ILE B 1 108 ? -0.089 -11.812 -20.594 1 95.25 108 ILE B C 1
ATOM 2245 O O . ILE B 1 108 ? -0.806 -12.555 -21.266 1 95.25 108 ILE B O 1
ATOM 2249 N N . GLY B 1 109 ? -0.369 -11.578 -19.281 1 97.25 109 GLY B N 1
ATOM 2250 C CA . GLY B 1 109 ? -1.675 -11.852 -18.703 1 97.25 109 GLY B CA 1
ATOM 2251 C C . GLY B 1 109 ? -1.747 -13.195 -18 1 97.25 109 GLY B C 1
ATOM 2252 O O . GLY B 1 109 ? -2.783 -13.547 -17.438 1 97.25 109 GLY B O 1
ATOM 2253 N N . LEU B 1 110 ? -0.686 -14 -17.953 1 97.62 110 LEU B N 1
ATOM 2254 C CA . LEU B 1 110 ? -0.707 -15.344 -17.375 1 97.62 110 LEU B CA 1
ATOM 2255 C C . LEU B 1 110 ? -0.853 -15.289 -15.859 1 97.62 110 LEU B C 1
ATOM 2257 O O . LEU B 1 110 ? -1.458 -16.172 -15.258 1 97.62 110 LEU B O 1
ATOM 2261 N N . GLY B 1 111 ? -0.281 -14.258 -15.258 1 98.31 111 GLY B N 1
ATOM 2262 C CA . GLY B 1 111 ? -0.476 -14.094 -13.828 1 98.31 111 GLY B CA 1
ATOM 2263 C C . GLY B 1 111 ? -1.935 -13.945 -13.438 1 98.31 111 GLY B C 1
ATOM 2264 O O . GLY B 1 111 ? -2.4 -14.602 -12.5 1 98.31 111 GLY B O 1
ATOM 2265 N N . ARG B 1 112 ? -2.592 -13.062 -14.156 1 98.38 112 ARG B N 1
ATOM 2266 C CA . ARG B 1 112 ? -4.02 -12.859 -13.938 1 98.38 112 ARG B CA 1
ATOM 2267 C C . ARG B 1 112 ? -4.801 -14.156 -14.164 1 98.38 112 ARG B C 1
ATOM 2269 O O . ARG B 1 112 ? -5.672 -14.508 -13.367 1 98.38 112 ARG B O 1
ATOM 2276 N N . GLU B 1 113 ? -4.496 -14.812 -15.242 1 98.38 113 GLU B N 1
ATOM 2277 C CA . GLU B 1 113 ? -5.172 -16.078 -15.555 1 98.38 113 GLU B CA 1
ATOM 2278 C C . GLU B 1 113 ? -4.941 -17.109 -14.453 1 98.38 113 GLU B C 1
ATOM 2280 O O . GLU B 1 113 ? -5.863 -17.828 -14.062 1 98.38 113 GLU B O 1
ATOM 2285 N N . ALA B 1 114 ? -3.713 -17.219 -13.977 1 98.31 114 ALA B N 1
ATOM 2286 C CA . ALA B 1 114 ? -3.385 -18.141 -12.898 1 98.31 114 ALA B CA 1
ATOM 2287 C C . ALA B 1 114 ? -4.215 -17.844 -11.656 1 98.31 114 ALA B C 1
ATOM 2289 O O . ALA B 1 114 ? -4.844 -18.75 -11.094 1 98.31 114 ALA B O 1
ATOM 2290 N N . TYR B 1 115 ? -4.27 -16.609 -11.266 1 98.5 115 TYR B N 1
ATOM 2291 C CA . TYR B 1 115 ? -4.988 -16.25 -10.047 1 98.5 115 TYR B CA 1
ATOM 2292 C C . TYR B 1 115 ? -6.484 -16.484 -10.211 1 98.5 115 TYR B C 1
ATOM 2294 O O . TYR B 1 115 ? -7.137 -17.031 -9.32 1 98.5 115 TYR B O 1
ATOM 2302 N N . LEU B 1 116 ? -7.027 -16.016 -11.312 1 98.31 116 LEU B N 1
ATOM 2303 C CA . LEU B 1 116 ? -8.461 -16.188 -11.516 1 98.31 116 LEU B CA 1
ATOM 2304 C C . LEU B 1 116 ? -8.844 -17.656 -11.516 1 98.31 116 LEU B C 1
ATOM 2306 O O . LEU B 1 116 ? -9.922 -18.031 -11.047 1 98.31 116 LEU B O 1
ATOM 2310 N N . SER B 1 117 ? -7.992 -18.5 -12.078 1 97.88 117 SER B N 1
ATOM 2311 C CA . SER B 1 117 ? -8.227 -19.938 -12.039 1 97.88 117 SER B CA 1
ATOM 2312 C C . SER B 1 117 ? -8.164 -20.469 -10.609 1 97.88 117 SER B C 1
ATOM 2314 O O . SER B 1 117 ? -8.977 -21.312 -10.219 1 97.88 117 SER B O 1
ATOM 2316 N N . LEU B 1 118 ? -7.172 -20.016 -9.852 1 97.38 118 LEU B N 1
ATOM 2317 C CA . LEU B 1 118 ? -7.078 -20.375 -8.438 1 97.38 118 LEU B CA 1
ATOM 2318 C C . LEU B 1 118 ? -8.344 -19.953 -7.688 1 97.38 118 LEU B C 1
ATOM 2320 O O . LEU B 1 118 ? -8.891 -20.734 -6.906 1 97.38 118 LEU B O 1
ATOM 2324 N N . GLU B 1 119 ? -8.758 -18.734 -7.906 1 97.12 119 GLU B N 1
ATOM 2325 C CA . GLU B 1 119 ? -9.961 -18.203 -7.27 1 97.12 119 GLU B CA 1
ATOM 2326 C C . GLU B 1 119 ? -11.18 -19.078 -7.574 1 97.12 119 GLU B C 1
ATOM 2328 O O . GLU B 1 119 ? -11.953 -19.406 -6.672 1 97.12 119 GLU B O 1
ATOM 2333 N N . ALA B 1 120 ? -11.352 -19.438 -8.82 1 96.62 120 ALA B N 1
ATOM 2334 C CA . ALA B 1 120 ? -12.453 -20.297 -9.234 1 96.62 120 ALA B CA 1
ATOM 2335 C C . ALA B 1 120 ? -12.422 -21.625 -8.508 1 96.62 120 ALA B C 1
ATOM 2337 O O . ALA B 1 120 ? -13.477 -22.172 -8.156 1 96.62 120 ALA B O 1
ATOM 2338 N N . MET B 1 121 ? -11.242 -22.094 -8.32 1 94.81 121 MET B N 1
ATOM 2339 C CA . MET B 1 121 ? -11.055 -23.375 -7.633 1 94.81 121 MET B CA 1
ATOM 2340 C C . MET B 1 121 ? -11.422 -23.25 -6.156 1 94.81 121 MET B C 1
ATOM 2342 O O . MET B 1 121 ? -11.93 -24.203 -5.559 1 94.81 121 MET B O 1
ATOM 2346 N N . LEU B 1 122 ? -11.219 -22.078 -5.523 1 95 122 LEU B N 1
ATOM 2347 C CA . LEU B 1 122 ? -11.422 -21.875 -4.094 1 95 122 LEU B CA 1
ATOM 2348 C C . LEU B 1 122 ? -12.891 -21.594 -3.787 1 95 122 LEU B C 1
ATOM 2350 O O . LEU B 1 122 ? -13.367 -21.906 -2.693 1 95 122 LEU B O 1
ATOM 2354 N N . ARG B 1 123 ? -13.625 -21.078 -4.652 1 94 123 ARG B N 1
ATOM 2355 C CA . ARG B 1 123 ? -14.953 -20.516 -4.441 1 94 123 ARG B CA 1
ATOM 2356 C C . ARG B 1 123 ? -15.93 -21.578 -3.941 1 94 123 ARG B C 1
ATOM 2358 O O . ARG B 1 123 ? -16.734 -21.312 -3.041 1 94 123 ARG B O 1
ATOM 2365 N N . PRO B 1 124 ? -15.891 -22.812 -4.492 1 92.31 124 PRO B N 1
ATOM 2366 C CA . PRO B 1 124 ? -16.844 -23.812 -4.02 1 92.31 124 PRO B CA 1
ATOM 2367 C C . PRO B 1 124 ? -16.547 -24.312 -2.605 1 92.31 124 PRO B C 1
ATOM 2369 O O . PRO B 1 124 ? -17.375 -24.953 -1.978 1 92.31 124 PRO B O 1
ATOM 2372 N N . GLY B 1 125 ? -15.391 -23.984 -2.115 1 90.38 125 GLY B N 1
ATOM 2373 C CA . GLY B 1 125 ? -14.961 -24.453 -0.806 1 90.38 125 GLY B CA 1
ATOM 2374 C C . GLY B 1 125 ? -15.289 -23.469 0.308 1 90.38 125 GLY B C 1
ATOM 2375 O O . GLY B 1 125 ? -16.172 -22.625 0.158 1 90.38 125 GLY B O 1
ATOM 2376 N N . PRO B 1 126 ? -14.688 -23.688 1.39 1 91.94 126 PRO B N 1
ATOM 2377 C CA . PRO B 1 126 ? -15.008 -22.906 2.588 1 91.94 126 PRO B CA 1
ATOM 2378 C C . PRO B 1 126 ? -14.336 -21.531 2.605 1 91.94 126 PRO B C 1
ATOM 2380 O O . PRO B 1 126 ? -14.648 -20.703 3.457 1 91.94 126 PRO B O 1
ATOM 2383 N N . MET B 1 127 ? -13.508 -21.312 1.702 1 94.25 127 MET B N 1
ATOM 2384 C CA . MET B 1 127 ? -12.781 -20.047 1.704 1 94.25 127 MET B CA 1
ATOM 2385 C C . MET B 1 127 ? -13.688 -18.891 1.311 1 94.25 127 MET B C 1
ATOM 2387 O O . MET B 1 127 ? -14.445 -19 0.343 1 94.25 127 MET B O 1
ATOM 2391 N N . THR B 1 128 ? -13.578 -17.766 2.08 1 96.38 128 THR B N 1
ATOM 2392 C CA . THR B 1 128 ? -14.422 -16.609 1.777 1 96.38 128 THR B CA 1
ATOM 2393 C C . THR B 1 128 ? -13.57 -15.398 1.423 1 96.38 128 THR B C 1
ATOM 2395 O O . THR B 1 128 ? -14.07 -14.43 0.855 1 96.38 128 THR B O 1
ATOM 2398 N N . ARG B 1 129 ? -12.297 -15.406 1.774 1 97.38 129 ARG B N 1
ATOM 2399 C CA . ARG B 1 129 ? -11.367 -14.312 1.515 1 97.38 129 ARG B CA 1
ATOM 2400 C C . ARG B 1 129 ? -10 -14.844 1.094 1 97.38 129 ARG B C 1
ATOM 2402 O O . ARG B 1 129 ? -9.625 -15.961 1.455 1 97.38 129 ARG B O 1
ATOM 2409 N N . VAL B 1 130 ? -9.312 -14.086 0.335 1 97.69 130 VAL B N 1
ATOM 2410 C CA . VAL B 1 130 ? -7.934 -14.367 -0.041 1 97.69 130 VAL B CA 1
ATOM 2411 C C . VAL B 1 130 ? -7.043 -13.188 0.337 1 97.69 130 VAL B C 1
ATOM 2413 O O . VAL B 1 130 ? -7.41 -12.031 0.129 1 97.69 130 VAL B O 1
ATOM 2416 N N . ARG B 1 131 ? -5.918 -13.453 0.899 1 97.25 131 ARG B N 1
ATOM 2417 C CA . ARG B 1 131 ? -4.953 -12.43 1.286 1 97.25 131 ARG B CA 1
ATOM 2418 C C . ARG B 1 131 ? -3.625 -12.625 0.564 1 97.25 131 ARG B C 1
ATOM 2420 O O . ARG B 1 131 ? -3.307 -13.734 0.134 1 97.25 131 ARG B O 1
ATOM 2427 N N . VAL B 1 132 ? -2.9 -11.578 0.378 1 97.44 132 VAL B N 1
ATOM 2428 C CA . VAL B 1 132 ? -1.547 -11.57 -0.17 1 97.44 132 VAL B CA 1
ATOM 2429 C C . VAL B 1 132 ? -0.682 -10.578 0.6 1 97.44 132 VAL B C 1
ATOM 2431 O O . VAL B 1 132 ? -1.181 -9.562 1.093 1 97.44 132 VAL B O 1
ATOM 2434 N N . GLY B 1 133 ? 0.554 -10.883 0.738 1 96.88 133 GLY B N 1
ATOM 2435 C CA . GLY B 1 133 ? 1.572 -9.938 1.168 1 96.88 133 GLY B CA 1
ATOM 2436 C C . GLY B 1 133 ? 2.42 -9.414 0.025 1 96.88 133 GLY B C 1
ATOM 2437 O O . GLY B 1 133 ? 3.029 -10.195 -0.711 1 96.88 133 GLY B O 1
ATOM 2438 N N . VAL B 1 134 ? 2.451 -8.148 -0.139 1 98.19 134 VAL B N 1
ATOM 2439 C CA . VAL B 1 134 ? 3.146 -7.551 -1.276 1 98.19 134 VAL B CA 1
ATOM 2440 C C . VAL B 1 134 ? 4.246 -6.617 -0.78 1 98.19 134 VAL B C 1
ATOM 2442 O O . VAL B 1 134 ? 3.992 -5.73 0.039 1 98.19 134 VAL B O 1
ATOM 2445 N N . GLY B 1 135 ? 5.445 -6.84 -1.257 1 97.44 135 GLY B N 1
ATOM 2446 C CA . GLY B 1 135 ? 6.512 -5.91 -0.92 1 97.44 135 GLY B CA 1
ATOM 2447 C C . GLY B 1 135 ? 6.242 -4.492 -1.391 1 97.44 135 GLY B C 1
ATOM 2448 O O . GLY B 1 135 ? 5.785 -4.285 -2.518 1 97.44 135 GLY B O 1
ATOM 2449 N N . LEU B 1 136 ? 6.613 -3.551 -0.582 1 97.75 136 LEU B N 1
ATOM 2450 C CA . LEU B 1 136 ? 6.289 -2.16 -0.88 1 97.75 136 LEU B CA 1
ATOM 2451 C C . LEU B 1 136 ? 7.176 -1.622 -1.998 1 97.75 136 LEU B C 1
ATOM 2453 O O . LEU B 1 136 ? 6.887 -0.57 -2.574 1 97.75 136 LEU B O 1
ATOM 2457 N N . LYS B 1 137 ? 8.227 -2.35 -2.281 1 97.06 137 LYS B N 1
ATOM 2458 C CA . LYS B 1 137 ? 9.062 -1.979 -3.42 1 97.06 137 LYS B CA 1
ATOM 2459 C C . LYS B 1 137 ? 8.617 -2.703 -4.688 1 97.06 137 LYS B C 1
ATOM 2461 O O . LYS B 1 137 ? 9.117 -2.422 -5.777 1 97.06 137 LYS B O 1
ATOM 2466 N N . ASN B 1 138 ? 7.691 -3.623 -4.566 1 97.25 138 ASN B N 1
ATOM 2467 C CA . ASN B 1 138 ? 7.168 -4.352 -5.715 1 97.25 138 ASN B CA 1
ATOM 2468 C C . ASN B 1 138 ? 5.93 -3.672 -6.293 1 97.25 138 ASN B C 1
ATOM 2470 O O . ASN B 1 138 ? 4.832 -4.227 -6.246 1 97.25 138 ASN B O 1
ATOM 2474 N N . TRP B 1 139 ? 6.195 -2.521 -6.941 1 97.94 139 TRP B N 1
ATOM 2475 C CA . TRP B 1 139 ? 5.098 -1.653 -7.355 1 97.94 139 TRP B CA 1
ATOM 2476 C C . TRP B 1 139 ? 4.246 -2.326 -8.422 1 97.94 139 TRP B C 1
ATOM 2478 O O . TRP B 1 139 ? 3.025 -2.141 -8.461 1 97.94 139 TRP B O 1
ATOM 2488 N N . ASN B 1 140 ? 4.891 -3.098 -9.258 1 95.88 140 ASN B N 1
ATOM 2489 C CA . ASN B 1 140 ? 4.137 -3.818 -10.281 1 95.88 140 ASN B CA 1
ATOM 2490 C C . ASN B 1 140 ? 3.184 -4.836 -9.656 1 95.88 140 ASN B C 1
ATOM 2492 O O . ASN B 1 140 ? 2.045 -4.977 -10.109 1 95.88 140 ASN B O 1
ATOM 2496 N N . ALA B 1 141 ? 3.629 -5.535 -8.672 1 97.56 141 ALA B N 1
ATOM 2497 C CA . ALA B 1 141 ? 2.768 -6.504 -7.996 1 97.56 141 ALA B CA 1
ATOM 2498 C C . ALA B 1 141 ? 1.626 -5.809 -7.262 1 97.56 141 ALA B C 1
ATOM 2500 O O . ALA B 1 141 ? 0.493 -6.297 -7.262 1 97.56 141 ALA B O 1
ATOM 2501 N N . LEU B 1 142 ? 1.945 -4.68 -6.586 1 98.5 142 LEU B N 1
ATOM 2502 C CA . LEU B 1 142 ? 0.883 -3.92 -5.938 1 98.5 142 LEU B CA 1
ATOM 2503 C C . LEU B 1 142 ? -0.219 -3.568 -6.93 1 98.5 142 LEU B C 1
ATOM 2505 O O . LEU B 1 142 ? -1.4 -3.801 -6.66 1 98.5 142 LEU B O 1
ATOM 2509 N N . ARG B 1 143 ? 0.157 -3.061 -8.055 1 98 143 ARG B N 1
ATOM 2510 C CA . ARG B 1 143 ? -0.812 -2.717 -9.086 1 98 143 ARG B CA 1
ATOM 2511 C C . ARG B 1 143 ? -1.593 -3.947 -9.539 1 98 143 ARG B C 1
ATOM 2513 O O . ARG B 1 143 ? -2.809 -3.881 -9.734 1 98 143 ARG B O 1
ATOM 2520 N N . PHE B 1 144 ? -0.874 -5 -9.758 1 98.19 144 PHE B N 1
ATOM 2521 C CA . PHE B 1 144 ? -1.443 -6.266 -10.211 1 98.19 144 PHE B CA 1
ATOM 2522 C C . PHE B 1 144 ? -2.553 -6.723 -9.273 1 98.19 144 PHE B C 1
ATOM 2524 O O . PHE B 1 144 ? -3.682 -6.969 -9.711 1 98.19 144 PHE B O 1
ATOM 2531 N N . TRP B 1 145 ? -2.287 -6.832 -7.98 1 98.69 145 TRP B N 1
ATOM 2532 C CA . TRP B 1 145 ? -3.236 -7.363 -7.008 1 98.69 145 TRP B CA 1
ATOM 2533 C C . TRP B 1 145 ? -4.391 -6.395 -6.789 1 98.69 145 TRP B C 1
ATOM 2535 O O . TRP B 1 145 ? -5.543 -6.812 -6.641 1 98.69 145 TRP B O 1
ATOM 2545 N N . ILE B 1 146 ? -4.086 -5.105 -6.75 1 98.56 146 ILE B N 1
ATOM 2546 C CA . ILE B 1 146 ? -5.129 -4.094 -6.602 1 98.56 146 ILE B CA 1
ATOM 2547 C C . ILE B 1 146 ? -6.105 -4.184 -7.77 1 98.56 146 ILE B C 1
ATOM 2549 O O . ILE B 1 146 ? -7.324 -4.152 -7.574 1 98.56 146 ILE B O 1
ATOM 2553 N N . ARG B 1 147 ? -5.633 -4.324 -8.977 1 97.69 147 ARG B N 1
ATOM 2554 C CA . ARG B 1 147 ? -6.473 -4.449 -10.164 1 97.69 147 ARG B CA 1
ATOM 2555 C C . ARG B 1 147 ? -7.348 -5.691 -10.086 1 97.69 147 ARG B C 1
ATOM 2557 O O . ARG B 1 147 ? -8.422 -5.742 -10.695 1 97.69 147 ARG B O 1
ATOM 2564 N N . LEU B 1 148 ? -6.879 -6.668 -9.375 1 98.31 148 LEU B N 1
ATOM 2565 C CA . LEU B 1 148 ? -7.609 -7.926 -9.25 1 98.31 148 LEU B CA 1
ATOM 2566 C C . LEU B 1 148 ? -8.617 -7.852 -8.109 1 98.31 148 LEU B C 1
ATOM 2568 O O . LEU B 1 148 ? -9.281 -8.844 -7.797 1 98.31 148 LEU B O 1
ATOM 2572 N N . GLY B 1 149 ? -8.633 -6.742 -7.43 1 98.31 149 GLY B N 1
ATOM 2573 C CA . GLY B 1 149 ? -9.68 -6.527 -6.445 1 98.31 149 GLY B CA 1
ATOM 2574 C C . GLY B 1 149 ? -9.188 -6.641 -5.016 1 98.31 149 GLY B C 1
ATOM 2575 O O . GLY B 1 149 ? -9.992 -6.656 -4.078 1 98.31 149 GLY B O 1
ATOM 2576 N N . PHE B 1 150 ? -7.879 -6.82 -4.812 1 98.75 150 PHE B N 1
ATOM 2577 C CA . PHE B 1 150 ? -7.32 -6.812 -3.465 1 98.75 150 PHE B CA 1
ATOM 2578 C C . PHE B 1 150 ? -7.207 -5.387 -2.934 1 98.75 150 PHE B C 1
ATOM 2580 O O . PHE B 1 150 ? -6.125 -4.801 -2.938 1 98.75 150 PHE B O 1
ATOM 2587 N N . MET B 1 151 ? -8.266 -4.906 -2.375 1 98.5 151 MET B N 1
ATOM 2588 C CA . MET B 1 151 ? -8.367 -3.475 -2.098 1 98.5 151 MET B CA 1
ATOM 2589 C C . MET B 1 15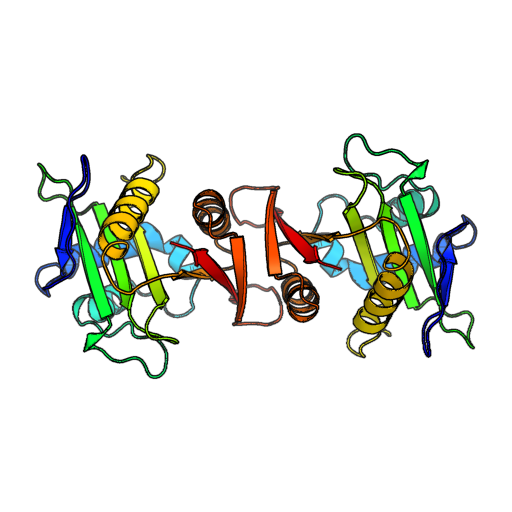1 ? -8.492 -3.217 -0.6 1 98.5 151 MET B C 1
ATOM 2591 O O . MET B 1 151 ? -8.625 -2.07 -0.171 1 98.5 151 MET B O 1
ATOM 2595 N N . HIS B 1 152 ? -8.5 -4.258 0.191 1 98.56 152 HIS B N 1
ATOM 2596 C CA . HIS B 1 152 ? -8.57 -4.082 1.638 1 98.56 152 HIS B CA 1
ATOM 2597 C C . HIS B 1 152 ? -7.219 -4.344 2.289 1 98.56 152 HIS B C 1
ATOM 2599 O O . HIS B 1 152 ? -6.656 -5.434 2.145 1 98.56 152 HIS B O 1
ATOM 2605 N N . VAL B 1 153 ? -6.719 -3.361 2.98 1 98.75 153 VAL B N 1
ATOM 2606 C CA . VAL B 1 153 ? -5.461 -3.521 3.705 1 98.75 153 VAL B CA 1
ATOM 2607 C C . VAL B 1 153 ? -5.723 -4.195 5.051 1 98.75 153 VAL B C 1
ATOM 2609 O O . VAL B 1 153 ? -6.594 -3.766 5.809 1 98.75 153 VAL B O 1
ATOM 2612 N N . THR B 1 154 ? -5.016 -5.227 5.355 1 96.88 154 THR B N 1
ATOM 2613 C CA . THR B 1 154 ? -5.223 -5.914 6.625 1 96.88 154 THR B CA 1
ATOM 2614 C C . THR B 1 154 ? -4.051 -5.664 7.57 1 96.88 154 THR B C 1
ATOM 2616 O O . THR B 1 154 ? -4.133 -5.961 8.766 1 96.88 154 THR B O 1
ATOM 2619 N N . GLY B 1 155 ? -2.957 -5.137 7.004 1 96.44 155 GLY B N 1
ATOM 2620 C CA . GLY B 1 155 ? -1.822 -4.828 7.859 1 96.44 155 GLY B CA 1
ATOM 2621 C C . GLY B 1 155 ? -0.56 -4.508 7.082 1 96.44 155 GLY B C 1
ATOM 2622 O O . GLY B 1 155 ? -0.559 -4.539 5.848 1 96.44 155 GLY B O 1
ATOM 2623 N N . MET B 1 156 ? 0.443 -4.09 7.805 1 97.19 156 MET B N 1
ATOM 2624 C CA . MET B 1 156 ? 1.781 -3.822 7.285 1 97.19 156 MET B CA 1
ATOM 2625 C C . MET B 1 156 ? 2.848 -4.453 8.172 1 97.19 156 MET B C 1
ATOM 2627 O O . MET B 1 156 ? 2.668 -4.559 9.391 1 97.19 156 MET B O 1
ATOM 2631 N N . SER B 1 157 ? 3.902 -4.949 7.598 1 96.25 157 SER B N 1
ATOM 2632 C CA . SER B 1 157 ? 4.992 -5.574 8.344 1 96.25 157 SER B CA 1
ATOM 2633 C C . SER B 1 157 ? 6.348 -5.199 7.758 1 96.25 157 SER B C 1
ATOM 2635 O O . SER B 1 157 ? 6.422 -4.551 6.711 1 96.25 157 SER B O 1
ATOM 2637 N N . GLY B 1 158 ? 7.465 -5.602 8.523 1 96.19 158 GLY B N 1
ATOM 2638 C CA . GLY B 1 158 ? 8.812 -5.316 8.062 1 96.19 158 GLY B CA 1
ATOM 2639 C C . GLY B 1 158 ? 9.398 -4.055 8.672 1 96.19 158 GLY B C 1
ATOM 2640 O O . GLY B 1 158 ? 8.977 -3.627 9.75 1 96.19 158 GLY B O 1
ATOM 2641 N N . ASP B 1 159 ? 10.352 -3.473 7.938 1 96.5 159 ASP B N 1
ATOM 2642 C CA . ASP B 1 159 ? 11.07 -2.303 8.438 1 96.5 159 ASP B CA 1
ATOM 2643 C C . ASP B 1 159 ? 10.164 -1.075 8.469 1 96.5 159 ASP B C 1
ATOM 2645 O O . ASP B 1 159 ? 9.312 -0.905 7.594 1 96.5 159 ASP B O 1
ATOM 2649 N N . ARG B 1 160 ? 10.352 -0.277 9.422 1 93.88 160 ARG B N 1
ATOM 2650 C CA . ARG B 1 160 ? 9.492 0.884 9.625 1 93.88 160 ARG B CA 1
ATOM 2651 C C . ARG B 1 160 ? 9.789 1.976 8.609 1 93.88 160 ARG B C 1
ATOM 2653 O O . ARG B 1 160 ? 8.875 2.641 8.117 1 93.88 160 ARG B O 1
ATOM 2660 N N . PHE B 1 161 ? 11.148 2.098 8.328 1 94.25 161 PHE B N 1
ATOM 2661 C CA . PHE B 1 161 ? 11.562 3.205 7.469 1 94.25 161 PHE B CA 1
ATOM 2662 C C . PHE B 1 161 ? 12.148 2.688 6.16 1 94.25 161 PHE B C 1
ATOM 2664 O O . PHE B 1 161 ? 12.859 1.682 6.148 1 94.25 161 PHE B O 1
ATOM 2671 N N . PHE B 1 162 ? 11.844 3.451 5.199 1 95.31 162 PHE B N 1
ATOM 2672 C CA . PHE B 1 162 ? 12.367 3.154 3.871 1 95.31 162 PHE B CA 1
ATOM 2673 C C . PHE B 1 162 ? 13.883 3.314 3.834 1 95.31 162 PHE B C 1
ATOM 2675 O O . PHE B 1 162 ? 14.43 4.234 4.445 1 95.31 162 PHE B O 1
ATOM 2682 N N . GLY B 1 163 ? 14.57 2.51 3.143 1 91.94 163 GLY B N 1
ATOM 2683 C CA . GLY B 1 163 ? 16.016 2.596 2.924 1 91.94 163 GLY B CA 1
ATOM 2684 C C . GLY B 1 163 ? 16.562 1.444 2.105 1 91.94 163 GLY B C 1
ATOM 2685 O O . GLY B 1 163 ? 15.859 0.458 1.862 1 91.94 163 GLY B O 1
ATOM 2686 N N . PRO B 1 164 ? 17.859 1.698 1.665 1 87.56 164 PRO B N 1
ATOM 2687 C CA . PRO B 1 164 ? 18.516 0.592 0.961 1 87.56 164 PRO B CA 1
ATOM 2688 C C . PRO B 1 164 ? 18.609 -0.674 1.81 1 87.56 164 PRO B C 1
ATOM 2690 O O . PRO B 1 164 ? 18.922 -0.601 3.002 1 87.56 164 PRO B O 1
ATOM 2693 N N . GLY B 1 165 ? 18.266 -1.818 1.296 1 90.12 165 GLY B N 1
ATOM 2694 C CA . GLY B 1 165 ? 18.359 -3.102 1.973 1 90.12 165 GLY B CA 1
ATOM 2695 C C . GLY B 1 165 ? 17.219 -3.367 2.928 1 90.12 165 GLY B C 1
ATOM 2696 O O . GLY B 1 165 ? 17.172 -4.406 3.592 1 90.12 165 GLY B O 1
ATOM 2697 N N . ARG B 1 166 ? 16.391 -2.369 3.127 1 94.75 166 ARG B N 1
ATOM 2698 C CA . ARG B 1 166 ? 15.234 -2.525 4.012 1 94.75 166 ARG B CA 1
ATOM 2699 C C . ARG B 1 166 ? 14.023 -3.029 3.24 1 94.75 166 ARG B C 1
ATOM 2701 O O . ARG B 1 166 ? 13.906 -2.805 2.033 1 94.75 166 ARG B O 1
ATOM 2708 N N . HIS B 1 167 ? 13.188 -3.752 3.994 1 96.44 167 HIS B N 1
ATOM 2709 C CA . HIS B 1 167 ? 12.023 -4.379 3.373 1 96.44 167 HIS B CA 1
ATOM 2710 C C . HIS B 1 167 ? 10.781 -4.199 4.23 1 96.44 167 HIS B C 1
ATOM 2712 O O . HIS B 1 167 ? 10.852 -4.285 5.461 1 96.44 167 HIS B O 1
ATOM 2718 N N . ALA B 1 168 ? 9.703 -3.889 3.564 1 97.31 168 ALA B N 1
ATOM 2719 C CA . ALA B 1 168 ? 8.391 -3.838 4.199 1 97.31 168 ALA B CA 1
ATOM 2720 C C . ALA B 1 168 ? 7.305 -4.375 3.266 1 97.31 168 ALA B C 1
ATOM 2722 O O . ALA B 1 168 ? 7.504 -4.441 2.051 1 97.31 168 ALA B O 1
ATOM 2723 N N . PHE B 1 169 ? 6.18 -4.797 3.895 1 97.5 169 PHE B N 1
ATOM 2724 C CA . PHE B 1 169 ? 5.137 -5.496 3.15 1 97.5 169 PHE B CA 1
ATOM 2725 C C . PHE B 1 169 ? 3.758 -4.957 3.523 1 97.5 169 PHE B C 1
ATOM 2727 O O . PHE B 1 169 ? 3.512 -4.613 4.68 1 97.5 169 PHE B O 1
ATOM 2734 N N . LEU B 1 170 ? 2.984 -4.867 2.539 1 98.38 170 LEU B N 1
ATOM 2735 C CA . LEU B 1 170 ? 1.57 -4.551 2.703 1 98.38 170 LEU B CA 1
ATOM 2736 C C . LEU B 1 170 ? 0.71 -5.797 2.518 1 98.38 170 LEU B C 1
ATOM 2738 O O . LEU B 1 170 ? 0.905 -6.555 1.565 1 98.38 170 LEU B O 1
ATOM 2742 N N . GLU B 1 171 ? -0.129 -6.066 3.447 1 97.75 171 GLU B N 1
ATOM 2743 C CA . GLU B 1 171 ? -1.039 -7.203 3.318 1 97.75 171 GLU B CA 1
ATOM 2744 C C . GLU B 1 171 ? -2.404 -6.758 2.801 1 97.75 171 GLU B C 1
ATOM 2746 O O . GLU B 1 171 ? -3.039 -5.875 3.383 1 97.75 171 GLU B O 1
ATOM 2751 N N . LEU B 1 172 ? -2.814 -7.363 1.73 1 98.56 172 LEU B N 1
ATOM 2752 C CA . LEU B 1 172 ? -4.07 -7.031 1.066 1 98.56 172 LEU B CA 1
ATOM 2753 C C . LEU B 1 172 ? -5.027 -8.219 1.087 1 98.56 172 LEU B C 1
ATOM 2755 O O . LEU B 1 172 ? -4.594 -9.367 1.145 1 98.56 172 LEU B O 1
ATOM 2759 N N . GLN B 1 173 ? -6.27 -7.902 1.019 1 98.12 173 GLN B N 1
ATOM 2760 C CA . GLN B 1 173 ? -7.312 -8.922 1.071 1 98.12 173 GLN B CA 1
ATOM 2761 C C . GLN B 1 173 ? -8.406 -8.641 0.044 1 98.12 173 GLN B C 1
ATOM 2763 O O . GLN B 1 173 ? -8.742 -7.484 -0.218 1 98.12 173 GLN B O 1
ATOM 2768 N N . LYS B 1 174 ? -8.922 -9.602 -0.506 1 98.12 174 LYS B N 1
ATOM 2769 C CA . LYS B 1 174 ? -10.07 -9.594 -1.412 1 98.12 174 LYS B CA 1
ATOM 2770 C C . LYS B 1 174 ? -11.125 -10.602 -0.971 1 98.12 174 LYS B C 1
ATOM 2772 O O . LYS B 1 174 ? -10.797 -11.719 -0.562 1 98.12 174 LYS B O 1
ATOM 2777 N N . ASN B 1 175 ? -12.391 -10.227 -1.032 1 97.06 175 ASN B N 1
ATOM 2778 C CA . ASN B 1 175 ? -13.477 -11.18 -0.812 1 97.06 175 ASN B CA 1
ATOM 2779 C C . ASN B 1 175 ? -13.719 -12.047 -2.045 1 97.06 175 ASN B C 1
ATOM 2781 O O . ASN B 1 175 ? -13.664 -11.547 -3.174 1 97.06 175 ASN B O 1
ATOM 2785 N N . LEU B 1 176 ? -13.93 -13.266 -1.812 1 95.56 176 LEU B N 1
ATOM 2786 C CA . LEU B 1 176 ? -14.25 -14.18 -2.9 1 95.56 176 LEU B CA 1
ATOM 2787 C C . LEU B 1 176 ? -15.727 -14.078 -3.281 1 95.56 176 LEU B C 1
ATOM 2789 O O . LEU B 1 176 ? -16.562 -13.742 -2.441 1 95.56 176 LEU B O 1
#

Foldseek 3Di:
DADWFDDQFKTKDFAAPVCLVVQLQLLVQCQVVLQVADPPRRSSVVSVCLNVQNPADVVGDSVQKGKIFIDTPVDRHTFWIWIKGAQPPHRQEIETEDTTGHPVNPPPCVSVVVVVRVVVSSVVDSHFKYKYKDKPVPVVVVVVVVVVAQPDWPDKDWDPDDDPSGIIITMTMHTD/DADWFDDQFKTKDFAAPVCLVVQLQLLVLCQVVLQVADPPRRSSVVSVCLNVQNPADVVGDSVQKGKIFIDTPVDRHTFWIWIKGAQPPHRQEIETEDTTGHPVNPPPCVSVVVVVRSVVSSVVDSHFKYKYKDKPVPVVVVVVVVVVAQPDWPDKDWDPDDDPSGIIITMTMHTD

Sequence (352 aa):
MPYSFRSARILAQPVTRAETPEIEAVYAGNRELLLLLDRENDPPVLARRFVEHQNLPPRGCPSSLHNLILREPMDSDVIGLLSLYTGYPKGDVAYVGELFLSAEFQGIGLGREAYLSLEAMLRPGPMTRVRVGVGLKNWNALRFWIRLGFMHVTGMSGDRFFGPGRHAFLELQKNLMPYSFRSARILAQPVTRAETPEIEAVYAGNRELLLLLDRENDPPVLARRFVEHQNLPPRGCPSSLHNLILREPMDSDVIGLLSLYTGYPKGDVAYVGELFLSAEFQGIGLGREAYLSLEAMLRPGPMTRVRVGVGLKNWNALRFWIRLGFMHVTGMSGDRFFGPGRHAFLELQKNL

Solvent-accessible surface area (backbone atoms only — not comparable to full-atom values): 18878 Å² total; per-residue (Å²): 132,82,73,63,50,74,60,94,65,36,30,34,35,65,50,46,71,86,44,34,68,61,46,19,49,31,43,54,55,40,41,72,58,34,59,60,58,34,88,83,49,53,31,68,61,51,19,49,31,47,48,65,59,60,74,61,59,92,93,52,58,64,91,34,53,47,45,28,35,27,21,32,70,91,44,95,48,74,41,28,39,36,30,37,33,48,44,50,97,42,71,36,23,29,29,49,75,44,77,48,54,20,61,92,53,53,94,71,58,50,66,59,52,52,48,54,50,50,49,61,66,40,56,84,51,75,42,49,34,40,32,38,72,36,42,52,67,38,39,54,56,48,50,52,44,41,74,72,50,32,32,33,50,79,49,72,49,72,50,59,59,67,51,92,94,46,40,35,32,40,27,29,30,27,76,108,129,84,73,62,50,75,59,94,67,37,30,34,34,64,52,47,70,87,44,35,66,60,45,18,48,31,43,53,54,39,41,72,58,33,59,61,60,35,90,84,51,52,32,67,61,52,20,50,31,47,46,65,61,60,77,60,59,92,94,54,58,64,92,35,53,47,46,28,36,27,21,32,67,91,46,91,49,73,41,26,40,37,30,39,32,49,43,49,95,42,70,34,24,29,28,48,74,43,76,48,52,20,60,92,53,54,95,72,57,51,66,59,53,52,48,54,50,51,50,61,66,41,57,85,50,74,42,48,32,41,33,37,71,38,42,52,66,39,40,54,57,49,51,51,44,40,75,72,52,32,32,33,50,78,47,73,48,71,48,59,58,67,51,91,95,45,41,35,33,40,29,29,29,25,76,108

Organism: Desulfomicrobium norvegicum (strain DSM 1741 / NCIMB 8310) (NCBI:txid52561)

pLDDT: mean 94.21, std 6.29, range [55.69, 98.75]

Nearest PDB structures (foldseek):
  2r7h-assembly1_B  TM=8.076E-01  e=1.890E-09  Oleidesulfovibrio alaskensis G20
  2r7h-assembly1_A  TM=7.662E-01  e=6.107E-09  Oleidesulfovibrio alaskensis G20
  6vfm-assembly1_A  TM=7.211E-01  e=3.504E-09  Bacillus thuringiensis serovar finitimus YBT-020
  7kwq-assembly1_A  TM=7.271E-01  e=2.687E-08  Vibrio cholerae O1 biovar El Tor str. N16961
  3pzj-assembly1_A  TM=7.677E-01  e=1.182E-07  Chromobacterium violaceum

Secondary structure (DSSP, 8-state):
----EE-SS-EEEE--GGGHHHHHHHHHTTHHHHHHH-S---HHHHHHHHHTT--PPTT--GGGEEEEEEE-SSS--EEEEEEEEES-SSTTEEEEEEEEE-GGGTTSSHHHHHHHHHHHHHTTTT--EEEEEEETT-HHHHHHHHHTT--EEEEEEE-SS--TT--EEEEEEEE-/----EE-SS-EEEE--GGGHHHHHHHHHTTHHHHHHH-S---HHHHHHHHHTT--PPTT--GGGEEEEEEE-SSS--EEEEEEEEES-SSTTEEEEEEEEE-GGGTTSSHHHHHHHHHHHHHTTTT--EEEEEEETT-HHHHHHHHHTT--EEEEEEE-SS--TT--EEEEEEEE-